Protein 4X9C (pdb70)

B-factor: mean 19.55, std 11.22, range [6.59, 69.31]

InterPro domains:
  IPR005001 RNA-binding protein Hfq [PF17209] (22-69)
  IPR010920 LSM domain superfamily [SSF50182] (18-70)
  IPR047575 Sm domain [PS52002] (15-71)

Organism: Methanocaldococcus jannaschii (strain ATCC 43067 / DSM 2661 / JAL-1 / JCM 10045 / NBRC 100440) (NCBI:txid243232)

Structure (mmCIF, N/CA/C/O backbone):
data_4X9C
#
_entry.id   4X9C
#
_cell.length_a   57.667
_cell.length_b   66.857
_cell.length_c   109.212
_cell.angle_alpha   90.00
_cell.angle_beta   90.00
_cell.angle_gamma   90.00
#
_symmetry.space_group_name_H-M   'P 21 21 21'
#
loop_
_entity.id
_entity.type
_entity.pdbx_description
1 polymer 'Uncharacterized protein MJ1435'
2 non-polymer DI(HYDROXYETHYL)ETHER
3 non-polymer 'TRIETHYLENE GLYCOL'
4 non-polymer 1,2-ETHANEDIOL
5 non-polymer 'SODIUM ION'
6 non-polymer 'CHLORIDE ION'
7 non-polymer 'TETRAETHYLENE GLYCOL'
8 non-polymer 'SULFATE ION'
9 water water
#
loop_
_atom_site.group_PDB
_atom_site.id
_atom_site.type_symbol
_atom_site.label_atom_id
_atom_site.label_alt_id
_atom_site.label_comp_id
_atom_site.label_asym_id
_atom_site.label_entity_id
_atom_site.label_seq_id
_atom_site.pdbx_PDB_ins_code
_atom_site.Cartn_x
_atom_site.Cartn_y
_atom_site.Cartn_z
_atom_site.occupancy
_atom_site.B_iso_or_equiv
_atom_site.auth_seq_id
_atom_site.auth_comp_id
_atom_site.auth_asym_id
_atom_site.auth_atom_id
_atom_site.pdbx_PDB_model_num
ATOM 1 N N . PRO A 1 15 ? -10.973 -7.446 -10.286 1.00 69.31 15 PRO A N 1
ATOM 2 C CA . PRO A 1 15 ? -9.914 -6.942 -11.166 1.00 56.34 15 PRO A CA 1
ATOM 3 C C . PRO A 1 15 ? -10.269 -7.064 -12.646 1.00 57.69 15 PRO A C 1
ATOM 4 O O . PRO A 1 15 ? -9.371 -7.163 -13.484 1.00 62.00 15 PRO A O 1
ATOM 8 N N . ASN A 1 16 ? -11.560 -7.053 -12.964 1.00 55.04 16 ASN A N 1
ATOM 9 C CA . ASN A 1 16 ? -11.993 -7.249 -14.342 1.00 52.30 16 ASN A CA 1
ATOM 10 C C . ASN A 1 16 ? -13.249 -6.466 -14.729 1.00 42.75 16 ASN A C 1
ATOM 11 O O . ASN A 1 16 ? -13.476 -6.198 -15.910 1.00 44.76 16 ASN A O 1
ATOM 16 N N . PHE A 1 17 ? -14.058 -6.102 -13.738 1.00 39.27 17 PHE A N 1
ATOM 17 C CA . PHE A 1 17 ? -15.337 -5.448 -14.000 1.00 30.06 17 PHE A CA 1
ATOM 18 C C . PHE A 1 17 ? -15.160 -4.114 -14.713 1.00 21.11 17 PHE A C 1
ATOM 19 O O . PHE A 1 17 ? -14.241 -3.346 -14.414 1.00 22.29 17 PHE A O 1
ATOM 27 N N . GLU A 1 18 ? -16.047 -3.843 -15.660 1.00 19.88 18 GLU A N 1
ATOM 28 C CA . GLU A 1 18 ? -16.071 -2.532 -16.284 1.00 19.36 18 GLU A CA 1
ATOM 29 C C . GLU A 1 18 ? -17.492 -2.059 -16.540 1.00 18.40 18 GLU A C 1
ATOM 30 O O . GLU A 1 18 ? -18.375 -2.823 -16.947 1.00 20.74 18 GLU A O 1
ATOM 36 N N . TYR A 1 19 ? -17.698 -0.774 -16.288 1.00 13.51 19 TYR A N 1
ATOM 37 C CA . TYR A 1 19 ? -18.977 -0.132 -16.508 1.00 12.83 19 TYR A CA 1
ATOM 38 C C . TYR A 1 19 ? -19.285 0.073 -17.982 1.00 14.42 19 TYR A C 1
ATOM 39 O O . TYR A 1 19 ? -20.451 0.124 -18.365 1.00 15.43 19 TYR A O 1
ATOM 48 N N . ALA A 1 20 ? -18.253 0.209 -18.814 1.00 13.13 20 ALA A N 1
ATOM 49 C CA . ALA A 1 20 ? -18.486 0.557 -20.214 1.00 12.14 20 ALA A CA 1
ATOM 50 C C . ALA A 1 20 ? -19.299 -0.513 -20.950 1.00 12.12 20 ALA A C 1
ATOM 51 O O . ALA A 1 20 ? -20.029 -0.194 -21.878 1.00 14.08 20 ALA A O 1
ATOM 53 N N . ARG A 1 21 ? -19.171 -1.770 -20.533 1.00 14.76 21 ARG A N 1
ATOM 54 C CA . ARG A 1 21 ? -19.935 -2.854 -21.167 1.00 16.06 21 ARG A CA 1
ATOM 55 C C . ARG A 1 21 ? -21.439 -2.593 -21.133 1.00 17.13 21 ARG A C 1
ATOM 56 O O . ARG A 1 21 ? -22.168 -2.958 -22.064 1.00 19.32 21 ARG A O 1
ATOM 64 N N . ARG A 1 22 ? -21.895 -1.951 -20.064 1.00 17.10 22 ARG A N 1
ATOM 65 C CA . ARG A 1 22 ? -23.310 -1.644 -19.886 1.00 17.53 22 ARG A CA 1
ATOM 66 C C . ARG A 1 22 ? -23.813 -0.555 -20.826 1.00 17.74 22 ARG A C 1
ATOM 67 O O . ARG A 1 22 ? -25.019 -0.309 -20.902 1.00 20.64 22 ARG A O 1
ATOM 75 N N . LEU A 1 23 ? -22.905 0.093 -21.551 1.00 14.78 23 LEU A N 1
ATOM 76 C CA . LEU A 1 23 ? -23.307 1.098 -22.526 1.00 15.99 23 LEU A CA 1
ATOM 77 C C . LEU A 1 23 ? -23.767 0.493 -23.854 1.00 13.89 23 LEU A C 1
ATOM 78 O O . LEU A 1 23 ? -24.252 1.201 -24.724 1.00 15.21 23 LEU A O 1
ATOM 83 N N . ASN A 1 24 ? -23.588 -0.809 -24.026 1.00 13.74 24 ASN A N 1
ATOM 84 C CA . ASN A 1 24 ? -23.949 -1.422 -25.297 1.00 15.38 24 ASN A CA 1
ATOM 85 C C . ASN A 1 24 ? -25.426 -1.199 -25.608 1.00 14.91 24 ASN A C 1
ATOM 86 O O . ASN A 1 24 ? -26.282 -1.402 -24.744 1.00 18.30 24 ASN A O 1
ATOM 91 N N . GLY A 1 25 ? -25.703 -0.739 -26.824 1.00 13.97 25 GLY A N 1
ATOM 92 C CA . GLY A 1 25 ? -27.070 -0.497 -27.265 1.00 16.57 25 GLY A CA 1
ATOM 93 C C . GLY A 1 25 ? -27.608 0.884 -26.938 1.00 18.35 25 GLY A C 1
ATOM 94 O O . GLY A 1 25 ? -28.725 1.222 -27.326 1.00 22.62 25 GLY A O 1
ATOM 95 N N . LYS A 1 26 ? -26.825 1.688 -26.230 1.00 16.32 26 LYS A N 1
ATOM 96 C CA . LYS A 1 26 ? -27.294 2.987 -25.760 1.00 14.57 26 LYS A CA 1
ATOM 97 C C . LYS A 1 26 ? -26.844 4.177 -26.600 1.00 14.11 26 LYS A C 1
ATOM 98 O O . LYS A 1 26 ? -25.787 4.162 -27.246 1.00 14.45 26 LYS A O 1
ATOM 104 N N . LYS A 1 27 ? -27.657 5.224 -26.557 1.00 12.92 27 LYS A N 1
ATOM 105 C CA A LYS A 1 27 ? -27.313 6.521 -27.105 0.53 12.55 27 LYS A CA 1
ATOM 106 C CA B LYS A 1 27 ? -27.298 6.524 -27.103 0.47 12.57 27 LYS A CA 1
ATOM 107 C C . LYS A 1 27 ? -26.386 7.232 -26.124 1.00 15.39 27 LYS A C 1
ATOM 108 O O . LYS A 1 27 ? -26.696 7.325 -24.935 1.00 16.49 27 LYS A O 1
ATOM 119 N N . VAL A 1 28 ? -25.259 7.718 -26.622 1.00 11.92 28 VAL A N 1
ATOM 120 C CA . VAL A 1 28 ? -24.270 8.372 -25.772 1.00 12.45 28 VAL A CA 1
ATOM 121 C C . VAL A 1 28 ? -23.641 9.551 -26.467 1.00 12.32 28 VAL A C 1
ATOM 122 O O . VAL A 1 28 ? -23.747 9.725 -27.682 1.00 14.31 28 VAL A O 1
ATOM 126 N N . LYS A 1 29 ? -22.959 10.368 -25.674 1.00 11.75 29 LYS A N 1
ATOM 127 C CA A LYS A 1 29 ? -22.102 11.402 -26.227 0.48 11.60 29 LYS A CA 1
ATOM 128 C CA B LYS A 1 29 ? -22.126 11.438 -26.177 0.52 11.58 29 LYS A CA 1
ATOM 129 C C . LYS A 1 29 ? -20.686 11.126 -25.776 1.00 11.61 29 LYS A C 1
ATOM 130 O O . LYS A 1 29 ? -20.393 11.084 -24.588 1.00 12.34 29 LYS A O 1
ATOM 141 N N . ILE A 1 30 ? -19.808 10.916 -26.754 1.00 11.54 30 ILE A N 1
ATOM 142 C CA . ILE A 1 30 ? -18.423 10.547 -26.494 1.00 10.76 30 ILE A CA 1
ATOM 143 C C . ILE A 1 30 ? -17.520 11.754 -26.676 1.00 12.87 30 ILE A C 1
ATOM 144 O O . ILE A 1 30 ? -17.471 12.346 -27.750 1.00 13.11 30 ILE A O 1
ATOM 149 N N . PHE A 1 31 ? -16.814 12.125 -25.612 1.00 9.71 31 PHE A N 1
ATOM 150 C CA . PHE A 1 31 ? -15.909 13.264 -25.641 1.00 9.85 31 PHE A CA 1
ATOM 151 C C . PHE A 1 31 ? -14.487 12.750 -25.830 1.00 8.47 31 PHE A C 1
ATOM 152 O O . PHE A 1 31 ? -13.922 12.131 -24.923 1.00 10.14 31 PHE A O 1
ATOM 160 N N . LEU A 1 32 ? -13.947 12.982 -27.020 1.00 11.19 32 LEU A N 1
ATOM 161 C CA . LEU A 1 32 ? -12.629 12.473 -27.404 1.00 10.50 32 LEU A CA 1
ATOM 162 C C . LEU A 1 32 ? -11.501 13.390 -26.992 1.00 12.44 32 LEU A C 1
ATOM 163 O O . LEU A 1 32 ? -11.696 14.605 -26.817 1.00 12.89 32 LEU A O 1
ATOM 168 N N . ARG A 1 33 ? -10.311 12.811 -26.876 1.00 11.97 33 ARG A N 1
ATOM 169 C CA . ARG A 1 33 ? -9.139 13.543 -26.404 1.00 12.36 33 ARG A CA 1
ATOM 170 C C . ARG A 1 33 ? -8.767 14.702 -27.329 1.00 16.83 33 ARG A C 1
ATOM 171 O O . ARG A 1 33 ? -8.175 15.683 -26.870 1.00 20.84 33 ARG A O 1
ATOM 179 N N . ASN A 1 34 ? -9.135 14.611 -28.608 1.00 14.14 34 ASN A N 1
ATOM 180 C CA . ASN A 1 34 ? -8.860 15.683 -29.568 1.00 19.87 34 ASN A CA 1
ATOM 181 C C . ASN A 1 34 ? -9.889 16.818 -29.566 1.00 21.23 34 ASN A C 1
ATOM 182 O O . ASN A 1 34 ? -9.792 17.752 -30.364 1.00 25.95 34 ASN A O 1
ATOM 187 N N . GLY A 1 35 ? -10.878 16.742 -28.683 1.00 17.94 35 GLY A N 1
ATOM 188 C CA . GLY A 1 35 ? -11.888 17.788 -28.591 1.00 20.25 35 GLY A CA 1
ATOM 189 C C . GLY A 1 35 ? -13.137 17.530 -29.417 1.00 18.41 35 GLY A C 1
ATOM 190 O O . GLY A 1 35 ? -14.127 18.270 -29.325 1.00 19.40 35 GLY A O 1
ATOM 191 N N . GLU A 1 36 ? -13.104 16.482 -30.234 1.00 14.94 36 GLU A N 1
ATOM 192 C CA . GLU A 1 36 ? -14.289 16.058 -30.962 1.00 15.48 36 GLU A CA 1
ATOM 193 C C . GLU A 1 36 ? -15.332 15.481 -30.022 1.00 15.03 36 GLU A C 1
ATOM 194 O O . GLU A 1 36 ? -14.997 14.852 -29.013 1.00 15.01 36 GLU A O 1
ATOM 200 N N . VAL A 1 37 ? -16.601 15.667 -30.358 1.00 14.70 37 VAL A N 1
ATOM 201 C CA . VAL A 1 37 ? -17.679 15.031 -29.625 1.00 14.87 37 VAL A CA 1
ATOM 202 C C . VAL A 1 37 ? -18.490 14.186 -30.607 1.00 15.91 37 VAL A C 1
ATOM 203 O O . VAL A 1 37 ? -18.919 14.683 -31.657 1.00 21.53 37 VAL A O 1
ATOM 207 N N . LEU A 1 38 ? -18.661 12.907 -30.286 1.00 13.52 38 LEU A N 1
ATOM 208 C CA . LEU A 1 38 ? -19.455 11.990 -31.109 1.00 15.04 38 LEU A CA 1
ATOM 209 C C . LEU A 1 38 ? -20.841 11.778 -30.523 1.00 15.87 38 LEU A C 1
ATOM 210 O O . LEU A 1 38 ? -20.978 11.305 -29.396 1.00 15.86 38 LEU A O 1
ATOM 215 N N . ASP A 1 39 ? -21.869 12.138 -31.288 1.00 15.91 39 ASP A N 1
ATOM 216 C CA A ASP A 1 39 ? -23.234 11.783 -30.928 0.51 18.24 39 ASP A CA 1
ATOM 217 C CA B ASP A 1 39 ? -23.241 11.799 -30.949 0.49 18.26 39 ASP A CA 1
ATOM 218 C C . ASP A 1 39 ? -23.505 10.401 -31.498 1.00 17.19 39 ASP A C 1
ATOM 219 O O . ASP A 1 39 ? -23.732 10.237 -32.697 1.00 19.56 39 ASP A O 1
ATOM 228 N N . ALA A 1 40 ? -23.460 9.408 -30.625 1.00 12.81 40 ALA A N 1
ATOM 229 C CA . ALA A 1 40 ? -23.346 8.019 -31.056 1.00 14.37 40 ALA A CA 1
ATOM 230 C C . ALA A 1 40 ? -24.366 7.066 -30.475 1.00 15.03 40 ALA A C 1
ATOM 231 O O . ALA A 1 40 ? -24.974 7.323 -29.437 1.00 17.18 40 ALA A O 1
ATOM 233 N N . GLU A 1 41 ? -24.545 5.943 -31.166 1.00 14.06 41 GLU A N 1
ATOM 234 C CA . GLU A 1 41 ? -25.190 4.788 -30.584 1.00 14.06 41 GLU A CA 1
ATOM 235 C C . GLU A 1 41 ? -24.164 3.662 -30.461 1.00 12.94 41 GLU A C 1
ATOM 236 O O . GLU A 1 41 ? -23.506 3.306 -31.441 1.00 15.05 41 GLU A O 1
ATOM 242 N N . VAL A 1 42 ? -24.038 3.100 -29.269 1.00 12.33 42 VAL A N 1
ATOM 243 C CA . VAL A 1 42 ? -23.047 2.049 -29.046 1.00 11.90 42 VAL A CA 1
ATOM 244 C C . VAL A 1 42 ? -23.540 0.714 -29.614 1.00 13.90 42 VAL A C 1
ATOM 245 O O . VAL A 1 42 ? -24.651 0.256 -29.295 1.00 15.52 42 VAL A O 1
ATOM 249 N N . THR A 1 43 ? -22.708 0.084 -30.442 1.00 13.29 43 THR A N 1
ATOM 250 C CA . THR A 1 43 ? -23.077 -1.181 -31.073 1.00 13.89 43 THR A CA 1
ATOM 251 C C . THR A 1 43 ? -22.250 -2.361 -30.564 1.00 15.35 43 THR A C 1
ATOM 252 O O . THR A 1 43 ? -22.560 -3.510 -30.861 1.00 17.14 43 THR A O 1
ATOM 256 N N . GLY A 1 44 ? -21.194 -2.089 -29.805 1.00 13.68 44 GLY A N 1
ATOM 257 C CA . GLY A 1 44 ? -20.437 -3.155 -29.170 1.00 13.34 44 GLY A CA 1
ATOM 258 C C . GLY A 1 44 ? -19.357 -2.577 -28.276 1.00 10.93 44 GLY A C 1
ATOM 259 O O . GLY A 1 44 ? -18.942 -1.434 -28.462 1.00 12.62 44 GLY A O 1
ATOM 260 N N . VAL A 1 45 ? -18.929 -3.357 -27.291 1.00 12.27 45 VAL A N 1
ATOM 261 C CA . VAL A 1 45 ? -17.888 -2.942 -26.359 1.00 13.89 45 VAL A CA 1
ATOM 262 C C . VAL A 1 45 ? -16.949 -4.112 -26.098 1.00 12.85 45 VAL A C 1
ATOM 263 O O . VAL A 1 45 ? -17.394 -5.220 -25.780 1.00 15.29 45 VAL A O 1
ATOM 267 N N . SER A 1 46 ? -15.653 -3.867 -26.229 1.00 11.06 46 SER A N 1
ATOM 268 C CA . SER A 1 46 ? -14.637 -4.847 -25.868 1.00 10.38 46 SER A CA 1
ATOM 269 C C . SER A 1 46 ? -13.776 -4.251 -24.759 1.00 12.52 46 SER A C 1
ATOM 270 O O . SER A 1 46 ? -14.053 -3.140 -24.305 1.00 12.98 46 SER A O 1
ATOM 273 N N . ASN A 1 47 ? -12.728 -4.955 -24.338 1.00 11.67 47 ASN A N 1
ATOM 274 C CA . ASN A 1 47 ? -11.882 -4.437 -23.271 1.00 12.97 47 ASN A CA 1
ATOM 275 C C . ASN A 1 47 ? -11.293 -3.087 -23.638 1.00 13.33 47 ASN A C 1
ATOM 276 O O . ASN A 1 47 ? -11.219 -2.199 -22.794 1.00 13.38 47 ASN A O 1
ATOM 281 N N . TYR A 1 48 ? -10.910 -2.913 -24.899 1.00 11.37 48 TYR A N 1
ATOM 282 C CA . TYR A 1 48 ? -10.190 -1.706 -25.288 1.00 10.88 48 TYR A CA 1
ATOM 283 C C . TYR A 1 48 ? -10.877 -0.819 -26.321 1.00 10.09 48 TYR A C 1
ATOM 284 O O . TYR A 1 48 ? -10.351 0.239 -26.660 1.00 10.24 48 TYR A O 1
ATOM 293 N N . GLU A 1 49 ? -12.048 -1.238 -26.811 1.00 9.66 49 GLU A N 1
ATOM 294 C CA . GLU A 1 49 ? -12.720 -0.551 -27.909 1.00 9.15 49 GLU A CA 1
ATOM 295 C C . GLU A 1 49 ? -14.199 -0.334 -27.612 1.00 9.00 49 GLU A C 1
ATOM 296 O O . GLU A 1 49 ? -14.815 -1.116 -26.888 1.00 10.27 49 GLU A O 1
ATOM 302 N N . ILE A 1 50 ? -14.757 0.716 -28.207 1.00 9.68 50 ILE A N 1
ATOM 303 C CA . ILE A 1 50 ? -16.201 0.893 -28.239 1.00 9.99 50 ILE A CA 1
ATOM 304 C C . ILE A 1 50 ? -16.594 1.083 -29.700 1.00 9.89 50 ILE A C 1
ATOM 305 O O . ILE A 1 50 ? -16.056 1.956 -30.384 1.00 11.14 50 ILE A O 1
ATOM 310 N N . MET A 1 51 ? -17.495 0.227 -30.185 1.00 10.87 51 MET A N 1
ATOM 311 C CA . MET A 1 51 ? -18.020 0.331 -31.547 1.00 11.06 51 MET A CA 1
ATOM 312 C C . MET A 1 51 ? -19.249 1.215 -31.533 1.00 10.79 51 MET A C 1
ATOM 313 O O . MET A 1 51 ? -20.105 1.048 -30.659 1.00 12.70 51 MET A O 1
ATOM 318 N N . VAL A 1 52 ? -19.327 2.149 -32.474 1.00 10.57 52 VAL A N 1
ATOM 319 C CA . VAL A 1 52 ? -20.480 3.045 -32.526 1.00 10.58 52 VAL A CA 1
ATOM 320 C C . VAL A 1 52 ? -20.997 3.278 -33.938 1.00 14.07 52 VAL A C 1
ATOM 321 O O . VAL A 1 52 ? -20.297 3.096 -34.934 1.00 13.81 52 VAL A O 1
ATOM 325 N N . LYS A 1 53 ? -22.253 3.702 -33.997 1.00 13.90 53 LYS A N 1
ATOM 326 C CA . LYS A 1 53 ? -22.833 4.293 -35.187 1.00 16.38 53 LYS A CA 1
ATOM 327 C C . LYS A 1 53 ? -22.967 5.790 -34.932 1.00 15.51 53 LYS A C 1
ATOM 328 O O . LYS A 1 53 ? -23.482 6.197 -33.884 1.00 16.63 53 LYS A O 1
ATOM 334 N N . VAL A 1 54 ? -22.477 6.600 -35.859 1.00 16.74 54 VAL A N 1
ATOM 335 C CA . VAL A 1 54 ? -22.646 8.046 -35.780 1.00 19.52 54 VAL A CA 1
ATOM 336 C C . VAL A 1 54 ? -23.298 8.466 -37.084 1.00 20.76 54 VAL A C 1
ATOM 337 O O . VAL A 1 54 ? -22.637 8.543 -38.121 1.00 21.61 54 VAL A O 1
ATOM 341 N N . GLY A 1 55 ? -24.604 8.702 -37.038 1.00 27.03 55 GLY A N 1
ATOM 342 C CA . GLY A 1 55 ? -25.355 8.913 -38.259 1.00 26.72 55 GLY A CA 1
ATOM 343 C C . GLY A 1 55 ? -25.238 7.680 -39.134 1.00 24.38 55 GLY A C 1
ATOM 344 O O . GLY A 1 55 ? -25.587 6.578 -38.716 1.00 28.03 55 GLY A O 1
ATOM 345 N N . ASP A 1 56 ? -24.717 7.867 -40.342 1.00 29.97 56 ASP A N 1
ATOM 346 C CA . ASP A 1 56 ? -24.570 6.771 -41.296 1.00 27.49 56 ASP A CA 1
ATOM 347 C C . ASP A 1 56 ? -23.208 6.087 -41.205 1.00 27.90 56 ASP A C 1
ATOM 348 O O . ASP A 1 56 ? -22.955 5.096 -41.898 1.00 29.02 56 ASP A O 1
ATOM 353 N N . ARG A 1 57 ? -22.338 6.618 -40.351 1.00 21.81 57 ARG A N 1
ATOM 354 C CA . ARG A 1 57 ? -20.957 6.145 -40.248 1.00 18.83 57 ARG A CA 1
ATOM 355 C C . ARG A 1 57 ? -20.785 5.079 -39.177 1.00 17.19 57 ARG A C 1
ATOM 356 O O . ARG A 1 57 ? -21.388 5.151 -38.109 1.00 18.96 57 ARG A O 1
ATOM 364 N N . ASN A 1 58 ? -19.949 4.089 -39.468 1.00 15.94 58 ASN A N 1
ATOM 365 C CA . ASN A 1 58 ? -19.590 3.099 -38.464 1.00 13.64 58 ASN A CA 1
ATOM 366 C C . ASN A 1 58 ? -18.150 3.318 -38.035 1.00 15.40 58 ASN A C 1
ATOM 367 O O . ASN A 1 58 ? -17.252 3.414 -38.879 1.00 14.70 58 ASN A O 1
ATOM 372 N N . LEU A 1 59 ? -17.951 3.434 -36.722 1.00 12.14 59 LEU A N 1
ATOM 373 C CA . LEU A 1 59 ? -16.627 3.716 -36.163 1.00 13.19 59 LEU A CA 1
ATOM 374 C C . LEU A 1 59 ? -16.210 2.700 -35.113 1.00 10.55 59 LEU A C 1
ATOM 375 O O . LEU A 1 59 ? -17.022 2.242 -34.323 1.00 12.6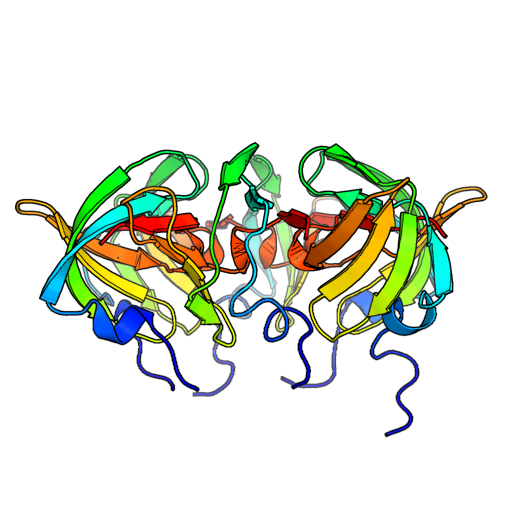0 59 LEU A O 1
ATOM 380 N N . LEU A 1 60 ? -14.923 2.365 -35.124 1.00 10.01 60 LEU A N 1
ATOM 381 C CA . LEU A 1 60 ? -14.289 1.702 -33.999 1.00 9.33 60 LEU A CA 1
ATOM 382 C C . LEU A 1 60 ? -13.549 2.787 -33.234 1.00 9.33 60 LEU A C 1
ATOM 383 O O . LEU A 1 60 ? -12.653 3.413 -33.786 1.00 10.49 60 LEU A O 1
ATOM 388 N N . VAL A 1 61 ? -13.939 3.009 -31.982 1.00 9.99 61 VAL A N 1
ATOM 389 C CA . VAL A 1 61 ? -13.303 4.023 -31.146 1.00 9.82 61 VAL A CA 1
ATOM 390 C C . VAL A 1 61 ? -12.448 3.348 -30.084 1.00 9.07 61 VAL A C 1
ATOM 391 O O . VAL A 1 61 ? -12.917 2.484 -29.346 1.00 10.29 61 VAL A O 1
ATOM 395 N N . PHE A 1 62 ? -11.169 3.717 -30.015 1.00 9.24 62 PHE A N 1
ATOM 396 C CA . PHE A 1 62 ? -10.329 3.182 -28.949 1.00 9.04 62 PHE A CA 1
ATOM 397 C C . PHE A 1 62 ? -10.624 3.897 -27.636 1.00 7.82 62 PHE A C 1
ATOM 398 O O . PHE A 1 62 ? -10.684 5.130 -27.593 1.00 9.53 62 PHE A O 1
ATOM 406 N N . LYS A 1 63 ? -10.808 3.122 -26.576 1.00 8.35 63 LYS A N 1
ATOM 407 C CA . LYS A 1 63 ? -11.076 3.722 -25.266 1.00 8.39 63 LYS A CA 1
ATOM 408 C C . LYS A 1 63 ? -9.970 4.693 -24.848 1.00 7.92 63 LYS A C 1
ATOM 409 O O . LYS A 1 63 ? -10.271 5.712 -24.239 1.00 8.99 63 LYS A O 1
ATOM 415 N N . HIS A 1 64 ? -8.713 4.415 -25.202 1.00 8.42 64 HIS A N 1
ATOM 416 C CA . HIS A 1 64 ? -7.631 5.321 -24.816 1.00 8.08 64 HIS A CA 1
ATOM 417 C C . HIS A 1 64 ? -7.798 6.720 -25.407 1.00 9.77 64 HIS A C 1
ATOM 418 O O . HIS A 1 64 ? -7.220 7.669 -24.892 1.00 10.26 64 HIS A O 1
ATOM 425 N N . ALA A 1 65 ? -8.609 6.853 -26.459 1.00 8.39 65 ALA A N 1
ATOM 426 C CA . ALA A 1 65 ? -8.839 8.141 -27.108 1.00 8.22 65 ALA A CA 1
ATOM 427 C C . ALA A 1 65 ? -10.046 8.884 -26.538 1.00 9.06 65 ALA A C 1
ATOM 428 O O . ALA A 1 65 ? -10.331 10.004 -26.962 1.00 11.54 65 ALA A O 1
ATOM 430 N N . ILE A 1 66 ? -10.734 8.267 -25.593 1.00 7.99 66 ILE A N 1
ATOM 431 C CA . ILE A 1 66 ? -11.925 8.856 -24.986 1.00 9.09 66 ILE A CA 1
ATOM 432 C C . ILE A 1 66 ? -11.565 9.483 -23.655 1.00 9.59 66 ILE A C 1
ATOM 433 O O . ILE A 1 66 ? -10.819 8.891 -22.858 1.00 10.13 66 ILE A O 1
ATOM 438 N N . ASP A 1 67 ? -12.080 10.687 -23.404 1.00 8.95 67 ASP A N 1
ATOM 439 C CA . ASP A 1 67 ? -11.929 11.297 -22.088 1.00 8.03 67 ASP A CA 1
ATOM 440 C C . ASP A 1 67 ? -13.101 10.899 -21.191 1.00 7.51 67 ASP A C 1
ATOM 441 O O . ASP A 1 67 ? -12.909 10.369 -20.101 1.00 8.96 67 ASP A O 1
ATOM 446 N N . TYR A 1 68 ? -14.328 11.150 -21.645 1.00 8.37 68 TYR A N 1
ATOM 447 C CA . TYR A 1 68 ? -15.489 10.705 -20.896 1.00 8.47 68 TYR A CA 1
ATOM 448 C C . TYR A 1 68 ? -16.682 10.525 -21.813 1.00 7.87 68 TYR A C 1
ATOM 449 O O . TYR A 1 68 ? -16.668 10.957 -22.968 1.00 8.63 68 TYR A O 1
ATOM 458 N N . ILE A 1 69 ? -17.695 9.863 -21.269 1.00 8.85 69 ILE A N 1
ATOM 459 C CA . ILE A 1 69 ? -18.905 9.526 -22.015 1.00 9.09 69 ILE A CA 1
ATOM 460 C C . ILE A 1 69 ? -20.121 9.947 -21.201 1.00 9.19 69 ILE A C 1
ATOM 461 O O . ILE A 1 69 ? -20.262 9.567 -20.035 1.00 10.07 69 ILE A O 1
ATOM 466 N N . GLU A 1 70 ? -20.986 10.741 -21.825 1.00 10.00 70 GLU A N 1
ATOM 467 C CA . GLU A 1 70 ? -22.263 11.117 -21.216 1.00 10.19 70 GLU A CA 1
ATOM 468 C C . GLU A 1 70 ? -23.322 10.123 -21.684 1.00 11.20 70 GLU A C 1
ATOM 469 O O . GLU A 1 70 ? -23.432 9.855 -22.878 1.00 12.30 70 GLU A O 1
ATOM 475 N N . TYR A 1 71 ? -24.098 9.580 -20.757 1.00 12.24 71 TYR A N 1
ATOM 476 C CA . TYR A 1 71 ? -25.059 8.548 -21.125 1.00 13.24 71 TYR A CA 1
ATOM 477 C C . TYR A 1 71 ? -26.353 8.727 -20.340 1.00 16.42 71 TYR A C 1
ATOM 478 O O . TYR A 1 71 ? -26.405 9.523 -19.392 1.00 15.89 71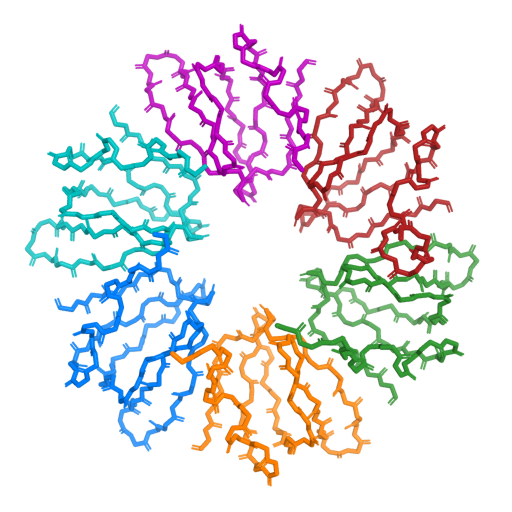 TYR A O 1
ATOM 488 N N . ILE B 1 14 ? -14.088 -13.312 -22.344 1.00 55.57 14 ILE B N 1
ATOM 489 C CA . ILE B 1 14 ? -13.394 -13.881 -23.493 1.00 44.68 14 ILE B CA 1
ATOM 490 C C . ILE B 1 14 ? -12.065 -13.146 -23.709 1.00 46.38 14 ILE B C 1
ATOM 491 O O . ILE B 1 14 ? -12.032 -12.040 -24.252 1.00 40.90 14 ILE B O 1
ATOM 496 N N . PRO B 1 15 ? -10.958 -13.758 -23.252 1.00 39.95 15 PRO B N 1
ATOM 497 C CA . PRO B 1 15 ? -9.615 -13.178 -23.364 1.00 37.64 15 PRO B CA 1
ATOM 498 C C . PRO B 1 15 ? -9.233 -12.799 -24.785 1.00 38.97 15 PRO B C 1
ATOM 499 O O . PRO B 1 15 ? -9.381 -13.590 -25.719 1.00 36.45 15 PRO B O 1
ATOM 503 N N . ASN B 1 16 ? -8.754 -11.570 -24.921 1.00 28.49 16 ASN B N 1
ATOM 504 C CA . ASN B 1 16 ? -8.221 -11.056 -26.168 1.00 27.54 16 ASN B CA 1
ATOM 505 C C . ASN B 1 16 ? -9.238 -10.951 -27.301 1.00 17.24 16 ASN B C 1
ATOM 506 O O . ASN B 1 16 ? -8.837 -10.866 -28.458 1.00 20.30 16 ASN B O 1
ATOM 511 N N . PHE B 1 17 ? -10.536 -10.900 -26.995 1.00 17.76 17 PHE B N 1
ATOM 512 C CA . PHE B 1 17 ? -11.458 -10.524 -28.061 1.00 13.44 17 PHE B CA 1
ATOM 513 C C . PHE B 1 17 ? -11.225 -9.069 -28.435 1.00 14.68 17 PHE B C 1
ATOM 514 O O . PHE B 1 17 ? -11.113 -8.196 -27.571 1.00 16.56 17 PHE B O 1
ATOM 522 N N . GLU B 1 18 ? -11.157 -8.806 -29.729 1.00 12.21 18 GLU B N 1
ATOM 523 C CA A GLU B 1 18 ? -11.109 -7.423 -30.185 0.67 13.06 18 GLU B CA 1
ATOM 524 C CA B GLU B 1 18 ? -10.993 -7.446 -30.243 0.33 13.30 18 GLU B CA 1
ATOM 525 C C . GLU B 1 18 ? -11.804 -7.269 -31.520 1.00 12.96 18 GLU B C 1
ATOM 526 O O . GLU B 1 18 ? -11.818 -8.169 -32.367 1.00 15.01 18 GLU B O 1
ATOM 537 N N . TYR B 1 19 ? -12.425 -6.110 -31.689 1.00 12.05 19 TYR B N 1
ATOM 538 C CA . TYR B 1 19 ? -13.105 -5.801 -32.924 1.00 11.93 19 TYR B CA 1
ATOM 539 C C . TYR B 1 19 ? -12.135 -5.408 -34.036 1.00 12.00 19 TYR B C 1
ATOM 540 O O . TYR B 1 19 ? -12.432 -5.584 -35.217 1.00 13.43 19 TYR B O 1
ATOM 549 N N . ALA B 1 20 ? -10.967 -4.873 -33.675 1.00 12.22 20 ALA B N 1
ATOM 550 C CA . ALA B 1 20 ? -10.060 -4.345 -34.691 1.00 13.08 20 ALA B CA 1
ATOM 551 C C . ALA B 1 20 ? -9.622 -5.396 -35.702 1.00 13.25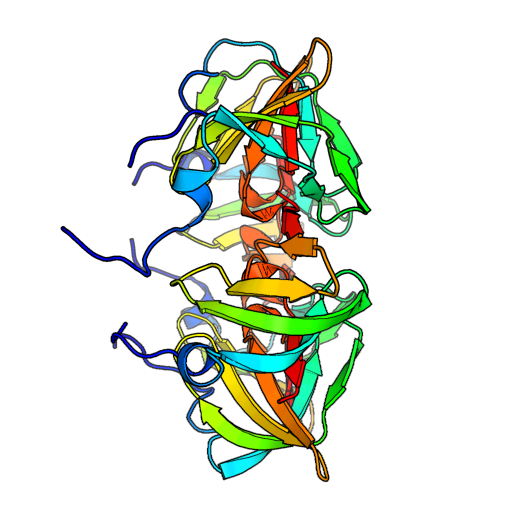 20 ALA B C 1
ATOM 552 O O . ALA B 1 20 ? -9.474 -5.097 -36.883 1.00 14.58 20 ALA B O 1
ATOM 554 N N . ARG B 1 21 ? -9.411 -6.623 -35.266 1.00 16.32 21 ARG B N 1
ATOM 555 C CA A ARG B 1 21 ? -8.920 -7.629 -36.205 0.84 16.38 21 ARG B CA 1
ATOM 556 C CA B ARG B 1 21 ? -8.918 -7.623 -36.205 0.16 16.43 21 ARG B CA 1
ATOM 557 C C . ARG B 1 21 ? -10.007 -7.996 -37.216 1.00 17.30 21 ARG B C 1
ATOM 558 O O . ARG B 1 21 ? -9.711 -8.540 -38.279 1.00 19.36 21 ARG B O 1
ATOM 573 N N . ARG B 1 22 ? -11.263 -7.675 -36.903 1.00 17.52 22 ARG B N 1
ATOM 574 C CA . ARG B 1 22 ? -12.355 -7.900 -37.851 1.00 15.74 22 ARG B CA 1
ATOM 575 C C . ARG B 1 22 ? -12.290 -6.923 -39.028 1.00 19.29 22 ARG B C 1
ATOM 576 O O . ARG B 1 22 ? -13.017 -7.082 -40.012 1.00 20.88 22 ARG B O 1
ATOM 584 N N . LEU B 1 23 ? -11.430 -5.915 -38.927 1.00 15.89 23 LEU B N 1
ATOM 585 C CA . LEU B 1 23 ? -11.174 -5.010 -40.042 1.00 17.72 23 LEU B CA 1
ATOM 586 C C . LEU B 1 23 ? -10.077 -5.517 -40.985 1.00 12.55 23 LEU B C 1
ATOM 587 O O . LEU B 1 23 ? -9.780 -4.892 -41.997 1.00 14.44 23 LEU B O 1
ATOM 592 N N . ASN B 1 24 ? -9.479 -6.662 -40.644 1.00 15.13 24 ASN B N 1
ATOM 593 C CA . ASN B 1 24 ? -8.466 -7.282 -41.493 1.00 19.36 24 ASN B CA 1
ATOM 594 C C . ASN B 1 24 ? -8.940 -7.443 -42.930 1.00 17.13 24 ASN B C 1
ATOM 595 O O . ASN B 1 24 ? -10.036 -7.958 -43.162 1.00 18.99 24 ASN B O 1
ATOM 600 N N . GLY B 1 25 ? -8.139 -7.003 -43.891 1.00 17.02 25 GLY B N 1
ATOM 601 C CA . GLY B 1 25 ? -8.494 -7.131 -45.290 1.00 21.50 25 GLY B CA 1
ATOM 602 C C . GLY B 1 25 ? -9.484 -6.101 -45.792 1.00 22.23 25 GLY B C 1
ATOM 603 O O . GLY B 1 25 ? -9.884 -6.141 -46.954 1.00 26.74 25 GLY B O 1
ATOM 604 N N . LYS B 1 26 ? -9.887 -5.171 -44.927 1.00 16.34 26 LYS B N 1
ATOM 605 C CA . LYS B 1 26 ? -10.836 -4.141 -45.338 1.00 16.60 26 LYS B CA 1
ATOM 606 C C . LYS B 1 26 ? -10.177 -2.792 -45.627 1.00 16.03 26 LYS B C 1
ATOM 607 O O . LYS B 1 26 ? -9.080 -2.494 -45.133 1.00 16.21 26 LYS B O 1
ATOM 613 N N . LYS B 1 27 ? -10.855 -1.985 -46.440 1.00 17.21 27 LYS B N 1
ATOM 614 C CA . LYS B 1 27 ? -10.526 -0.590 -46.652 1.00 15.56 27 LYS B CA 1
ATOM 615 C C . LYS B 1 27 ? -11.122 0.244 -45.524 1.00 16.80 27 LYS B C 1
ATOM 616 O O . LYS B 1 27 ? -12.320 0.134 -45.230 1.00 19.77 27 LYS B O 1
ATOM 622 N N . VAL B 1 28 ? -10.293 1.058 -44.880 1.00 13.72 28 VAL B N 1
ATOM 623 C CA . VAL B 1 28 ? -10.742 1.834 -43.730 1.00 13.87 28 VAL B CA 1
ATOM 624 C C . VAL B 1 28 ? -10.140 3.223 -43.755 1.00 13.22 28 VAL B C 1
ATOM 625 O O . VAL B 1 28 ? -9.210 3.499 -44.507 1.00 15.78 28 VAL B O 1
ATOM 629 N N . LYS B 1 29 ? -10.679 4.107 -42.919 1.00 12.93 29 LYS B N 1
ATOM 630 C CA . LYS B 1 29 ? -10.065 5.402 -42.674 1.00 14.08 29 LYS B CA 1
ATOM 631 C C . LYS B 1 29 ? -9.587 5.443 -41.232 1.00 12.82 29 LYS B C 1
ATOM 632 O O . LYS B 1 29 ? -10.395 5.320 -40.310 1.00 14.08 29 LYS B O 1
ATOM 638 N N . ILE B 1 30 ? -8.285 5.612 -41.036 1.00 12.61 30 ILE B N 1
ATOM 639 C CA . ILE B 1 30 ? -7.705 5.626 -39.695 1.00 11.82 30 ILE B CA 1
ATOM 640 C C . ILE B 1 30 ? -7.430 7.056 -39.265 1.00 13.38 30 ILE B C 1
ATOM 641 O O . ILE B 1 30 ? -6.656 7.767 -39.902 1.00 15.11 30 ILE B O 1
ATOM 646 N N . PHE B 1 31 ? -8.086 7.469 -38.184 1.00 11.09 31 PHE B N 1
ATOM 647 C CA . PHE B 1 31 ? -7.945 8.818 -37.655 1.00 12.49 31 PHE B CA 1
ATOM 648 C C . PHE B 1 31 ? -6.932 8.798 -36.520 1.00 11.50 31 PHE B C 1
ATOM 649 O O . PHE B 1 31 ? -7.213 8.282 -35.440 1.00 13.00 31 PHE B O 1
ATOM 657 N N . LEU B 1 32 ? -5.747 9.334 -36.794 1.00 11.54 32 LEU B N 1
ATOM 658 C CA . LEU B 1 32 ? -4.623 9.291 -35.863 1.00 11.49 32 LEU B CA 1
ATOM 659 C C . LEU B 1 32 ? -4.661 10.425 -34.862 1.00 14.28 32 LEU B C 1
ATOM 660 O O . LEU B 1 32 ? -5.239 11.479 -35.142 1.00 15.36 32 LEU B O 1
ATOM 665 N N . ARG B 1 33 ? -4.008 10.228 -33.718 1.00 13.29 33 ARG B N 1
ATOM 666 C CA . ARG B 1 33 ? -3.978 11.246 -32.665 1.00 13.73 33 ARG B CA 1
ATOM 667 C C . ARG B 1 33 ? -3.250 12.520 -33.093 1.00 20.15 33 ARG B C 1
ATOM 668 O O . ARG B 1 33 ? -3.387 13.561 -32.442 1.00 23.72 33 ARG B O 1
ATOM 676 N N . ASN B 1 34 ? -2.485 12.451 -34.178 1.00 15.61 34 ASN B N 1
ATOM 677 C CA . ASN B 1 34 ? -1.771 13.625 -34.675 1.00 21.81 34 ASN B CA 1
ATOM 678 C C . ASN B 1 34 ? -2.584 14.432 -35.689 1.00 20.78 34 ASN B C 1
ATOM 679 O O . ASN B 1 34 ? -2.076 15.392 -36.263 1.00 25.79 34 ASN B O 1
ATOM 684 N N . GLY B 1 35 ? -3.837 14.045 -35.911 1.00 17.45 35 GLY B N 1
ATOM 685 C CA . GLY B 1 35 ? -4.698 14.754 -36.846 1.00 17.64 35 GLY B CA 1
ATOM 686 C C . GLY B 1 35 ? -4.716 14.196 -38.259 1.00 20.03 35 GLY B C 1
ATOM 687 O O . GLY B 1 35 ? -5.596 14.542 -39.051 1.00 20.91 35 GLY B O 1
ATOM 688 N N . GLU B 1 36 ? -3.753 13.339 -38.580 1.00 17.85 36 GLU B N 1
ATOM 689 C CA . GLU B 1 36 ? -3.686 12.726 -39.902 1.00 18.89 36 GLU B CA 1
ATOM 690 C C . GLU B 1 36 ? -4.769 11.674 -40.069 1.00 16.92 36 GLU B C 1
ATOM 691 O O . GLU B 1 36 ? -5.191 11.034 -39.097 1.00 17.58 36 GLU B O 1
ATOM 697 N N . VAL B 1 37 ? -5.250 11.526 -41.300 1.00 17.72 37 VAL B N 1
ATOM 698 C CA . VAL B 1 37 ? -6.203 10.487 -41.645 1.00 17.88 37 VAL B CA 1
ATOM 699 C C . VAL B 1 37 ? -5.577 9.598 -42.714 1.00 21.52 37 VAL B C 1
ATOM 700 O O . VAL B 1 37 ? -5.161 10.079 -43.768 1.00 23.36 37 VAL B O 1
ATOM 704 N N . LEU B 1 38 ? -5.472 8.307 -42.422 1.00 16.56 38 LEU B N 1
ATOM 705 C CA . LEU B 1 38 ? -4.901 7.360 -43.366 1.00 17.67 38 LEU B CA 1
ATOM 706 C C . LEU B 1 38 ? -6.009 6.653 -44.129 1.00 17.01 38 LEU B C 1
ATOM 707 O O . LEU B 1 38 ? -6.893 6.029 -43.535 1.00 17.27 38 LEU B O 1
ATOM 712 N N . ASP B 1 39 ? -5.974 6.769 -45.452 1.00 18.33 39 ASP B N 1
ATOM 713 C CA A ASP B 1 39 ? -6.840 5.977 -46.307 0.54 20.00 39 ASP B CA 1
ATOM 714 C CA B ASP B 1 39 ? -6.844 5.968 -46.302 0.46 20.00 39 ASP B CA 1
ATOM 715 C C . ASP B 1 39 ? -6.142 4.642 -46.526 1.00 16.66 39 ASP B C 1
ATOM 716 O O . ASP B 1 39 ? -5.201 4.551 -47.314 1.00 19.53 39 ASP B O 1
ATOM 725 N N . ALA B 1 40 ? -6.592 3.615 -45.810 1.00 14.83 40 ALA B N 1
ATOM 726 C CA . ALA B 1 40 ? -5.777 2.416 -45.655 1.00 14.12 40 ALA B CA 1
ATOM 727 C C . ALA B 1 40 ? -6.466 1.112 -46.011 1.00 15.10 40 ALA B C 1
ATOM 728 O O . ALA B 1 40 ? -7.682 0.994 -45.937 1.00 18.16 40 ALA B O 1
ATOM 730 N N . GLU B 1 41 ? -5.660 0.128 -46.402 1.00 13.10 41 GLU B N 1
ATOM 731 C CA . GLU B 1 41 ? -6.083 -1.261 -46.438 1.00 13.89 41 GLU B CA 1
ATOM 732 C C . GLU B 1 41 ? -5.386 -2.028 -45.314 1.00 12.32 41 GLU B C 1
ATOM 733 O O . GLU B 1 41 ? -4.159 -2.013 -45.222 1.00 12.78 41 GLU B O 1
ATOM 739 N N . VAL B 1 42 ? -6.158 -2.680 -44.454 1.00 11.71 42 VAL B N 1
ATOM 740 C CA . VAL B 1 42 ? -5.580 -3.402 -43.330 1.00 11.81 42 VAL B CA 1
ATOM 741 C C . VAL B 1 42 ? -5.056 -4.764 -43.778 1.00 12.51 42 VAL B C 1
ATOM 742 O O . VAL B 1 42 ? -5.787 -5.553 -44.392 1.00 13.30 42 VAL B O 1
ATOM 746 N N . THR B 1 43 ? -3.798 -5.045 -43.460 1.00 11.75 43 THR B N 1
ATOM 747 C CA . THR B 1 43 ? -3.165 -6.306 -43.853 1.00 10.89 43 THR B CA 1
ATOM 748 C C . THR B 1 43 ? -2.772 -7.174 -42.657 1.00 10.75 43 THR B C 1
ATOM 749 O O . THR B 1 43 ? -2.425 -8.338 -42.820 1.00 11.67 43 THR B O 1
ATOM 753 N N . GLY B 1 44 ? -2.818 -6.630 -41.449 1.00 9.13 44 GLY B N 1
ATOM 754 C CA . GLY B 1 44 ? -2.568 -7.430 -40.268 1.00 10.52 44 GLY B CA 1
ATOM 755 C C . GLY B 1 44 ? -2.950 -6.698 -39.003 1.00 7.73 44 GLY B C 1
ATOM 756 O O . GLY B 1 44 ? -2.910 -5.460 -38.950 1.00 10.32 44 GLY B O 1
ATOM 757 N N . VAL B 1 45 ? -3.341 -7.444 -37.979 1.00 10.31 45 VAL B N 1
ATOM 758 C CA . VAL B 1 45 ? -3.682 -6.838 -36.696 1.00 9.63 45 VAL B CA 1
ATOM 759 C C . VAL B 1 45 ? -3.110 -7.687 -35.580 1.00 11.04 45 VAL B C 1
ATOM 760 O O . VAL B 1 45 ? -3.433 -8.869 -35.465 1.00 13.24 45 VAL B O 1
ATOM 764 N N . SER B 1 46 ? -2.236 -7.109 -34.768 1.00 9.48 46 SER B N 1
ATOM 765 C CA . SER B 1 46 ? -1.753 -7.769 -33.561 1.00 10.49 46 SER B CA 1
ATOM 766 C C . SER B 1 46 ? -2.397 -7.133 -32.324 1.00 12.03 46 SER B C 1
ATOM 767 O O . SER B 1 46 ? -3.258 -6.259 -32.447 1.00 12.49 46 SER B O 1
ATOM 770 N N . ASN B 1 47 ? -1.954 -7.536 -31.136 1.00 13.26 47 ASN B N 1
ATOM 771 C CA . ASN B 1 47 ? -2.527 -6.961 -29.926 1.00 14.48 47 ASN B CA 1
ATOM 772 C C . ASN B 1 47 ? -2.354 -5.450 -29.896 1.00 13.07 47 ASN B C 1
ATOM 773 O O . ASN B 1 47 ? -3.264 -4.725 -29.505 1.00 14.08 47 ASN B O 1
ATOM 778 N N . TYR B 1 48 ? -1.208 -4.976 -30.370 1.00 11.11 48 TYR B N 1
ATOM 779 C CA . TYR B 1 48 ? -0.869 -3.567 -30.215 1.00 12.93 48 TYR B CA 1
ATOM 780 C C . TYR B 1 48 ? -0.617 -2.804 -31.508 1.00 10.35 48 TYR B C 1
ATOM 781 O O . TYR B 1 48 ? -0.406 -1.600 -31.471 1.00 10.37 48 TYR B O 1
ATOM 790 N N . GLU B 1 49 ? -0.651 -3.493 -32.645 1.00 9.46 49 GLU B N 1
ATOM 791 C CA . GLU B 1 49 ? -0.283 -2.896 -33.933 1.00 8.79 49 GLU B CA 1
ATOM 792 C C . GLU B 1 49 ? -1.327 -3.187 -34.992 1.00 8.61 49 GLU B C 1
ATOM 793 O O . GLU B 1 49 ? -1.995 -4.231 -34.948 1.00 10.65 49 GLU B O 1
ATOM 799 N N . ILE B 1 50 ? -1.447 -2.294 -35.958 1.00 9.17 50 ILE B N 1
ATOM 800 C CA . ILE B 1 50 ? -2.203 -2.546 -37.179 1.00 10.41 50 ILE B CA 1
ATOM 801 C C . ILE B 1 50 ? -1.309 -2.279 -38.375 1.00 11.02 50 ILE B C 1
ATOM 802 O O . ILE B 1 50 ? -0.723 -1.197 -38.495 1.00 11.68 50 ILE B O 1
ATOM 807 N N . MET B 1 51 ? -1.169 -3.283 -39.239 1.00 9.83 51 MET B N 1
ATOM 808 C CA . MET B 1 51 ? -0.390 -3.168 -40.460 1.00 10.10 51 MET B CA 1
ATOM 809 C C . MET B 1 51 ? -1.271 -2.720 -41.603 1.00 10.96 51 MET B C 1
ATOM 810 O O . MET B 1 51 ? -2.342 -3.294 -41.807 1.00 12.13 51 MET B O 1
ATOM 815 N N . VAL B 1 52 ? -0.852 -1.693 -42.336 1.00 11.01 52 VAL B N 1
ATOM 816 C CA . VAL B 1 52 ? -1.674 -1.164 -43.418 1.00 11.00 52 VAL B CA 1
ATOM 817 C C . VAL B 1 52 ? -0.872 -0.836 -44.670 1.00 15.46 52 VAL B C 1
ATOM 818 O O . VAL B 1 52 ? 0.337 -0.589 -44.618 1.00 14.48 52 VAL B O 1
ATOM 822 N N . LYS B 1 53 ? -1.567 -0.859 -45.800 1.00 13.57 53 LYS B N 1
ATOM 823 C CA . LYS B 1 53 ? -1.063 -0.261 -47.020 1.00 15.15 53 LYS B CA 1
ATOM 824 C C . LYS B 1 53 ? -1.789 1.049 -47.222 1.00 14.25 53 LYS B C 1
ATOM 825 O O . LYS B 1 53 ? -3.014 1.095 -47.126 1.00 15.52 53 LYS B O 1
ATOM 831 N N . VAL B 1 54 ? -1.038 2.107 -47.483 1.00 16.67 54 VAL B N 1
ATOM 832 C CA . VAL B 1 54 ? -1.612 3.410 -47.782 1.00 17.79 54 VAL B CA 1
ATOM 833 C C . VAL B 1 54 ? -1.016 3.849 -49.107 1.00 21.16 54 VAL B C 1
ATOM 834 O O . VAL B 1 54 ? 0.135 4.294 -49.170 1.00 22.38 54 VAL B O 1
ATOM 838 N N . GLY B 1 55 ? -1.791 3.684 -50.172 1.00 24.94 55 GLY B N 1
ATOM 839 C CA . GLY B 1 55 ? -1.269 3.876 -51.509 1.00 27.13 55 GLY B CA 1
ATOM 840 C C . GLY B 1 55 ? -0.143 2.890 -51.726 1.00 23.77 55 GLY B C 1
ATOM 841 O O . GLY B 1 55 ? -0.333 1.688 -51.573 1.00 28.77 55 GLY B O 1
ATOM 842 N N . ASP B 1 56 ? 1.040 3.404 -52.046 1.00 27.80 56 ASP B N 1
ATOM 843 C CA . ASP B 1 56 ? 2.206 2.566 -52.298 1.00 27.98 56 ASP B CA 1
ATOM 844 C C . ASP B 1 56 ? 3.032 2.343 -51.034 1.00 29.70 56 ASP B C 1
ATOM 845 O O . ASP B 1 56 ? 4.066 1.677 -51.074 1.00 29.86 56 ASP B O 1
ATOM 850 N N . ARG B 1 57 ? 2.573 2.900 -49.916 1.00 20.81 57 ARG B N 1
ATOM 851 C CA . ARG B 1 57 ? 3.347 2.871 -48.681 1.00 22.07 57 ARG B CA 1
ATOM 852 C C . ARG B 1 57 ? 2.929 1.717 -47.781 1.00 15.57 57 ARG B C 1
ATOM 853 O O . ARG B 1 57 ? 1.754 1.380 -47.692 1.00 17.61 57 ARG B O 1
ATOM 861 N N . ASN B 1 58 ? 3.905 1.116 -47.114 1.00 16.11 58 ASN B N 1
ATOM 862 C CA . ASN B 1 58 ? 3.624 0.126 -46.083 1.00 15.38 58 ASN B CA 1
ATOM 863 C C . ASN B 1 58 ? 3.890 0.736 -44.713 1.00 13.35 58 ASN B C 1
ATOM 864 O O . ASN B 1 58 ? 4.987 1.244 -44.463 1.00 14.33 58 ASN B O 1
ATOM 869 N N . LEU B 1 59 ? 2.884 0.689 -43.840 1.00 12.84 59 LEU B N 1
ATOM 870 C CA . LEU B 1 59 ? 3.000 1.244 -42.491 1.00 12.36 59 LEU B CA 1
ATOM 871 C C . LEU B 1 59 ? 2.674 0.238 -41.399 1.00 11.48 59 LEU B C 1
ATOM 872 O O . LEU B 1 59 ? 1.765 -0.585 -41.524 1.00 12.81 59 LEU B O 1
ATOM 877 N N . LEU B 1 60 ? 3.421 0.328 -40.309 1.00 10.61 60 LEU B N 1
ATOM 878 C CA . LEU B 1 60 ? 3.074 -0.304 -39.046 1.00 9.96 60 LEU B CA 1
ATOM 879 C C . LEU B 1 60 ? 2.509 0.807 -38.175 1.00 10.24 60 LEU B C 1
ATOM 880 O O . LEU B 1 60 ? 3.226 1.749 -37.839 1.00 10.99 60 LEU B O 1
ATOM 885 N N . VAL B 1 61 ? 1.238 0.711 -37.820 1.00 8.54 61 VAL B N 1
ATOM 886 C CA . VAL B 1 61 ? 0.581 1.742 -37.010 1.00 9.92 61 VAL B CA 1
ATOM 887 C C . VAL B 1 61 ? 0.352 1.218 -35.604 1.00 9.40 61 VAL B C 1
ATOM 888 O O . VAL B 1 61 ? -0.220 0.149 -35.425 1.00 10.60 61 VAL B O 1
ATOM 892 N N . PHE B 1 62 ? 0.795 1.945 -34.587 1.00 8.78 62 PHE B N 1
ATOM 893 C CA . PHE B 1 62 ? 0.498 1.507 -33.225 1.00 8.19 62 PHE B CA 1
ATOM 894 C C . PHE B 1 62 ? -0.922 1.884 -32.840 1.00 7.86 62 PHE B C 1
ATOM 895 O O . PHE B 1 62 ? -1.362 3.013 -33.084 1.00 9.45 62 PHE B O 1
ATOM 903 N N . LYS B 1 63 ? -1.639 0.940 -32.240 1.00 8.46 63 LYS B N 1
ATOM 904 C CA . LYS B 1 63 ? -3.023 1.216 -31.866 1.00 8.85 63 LYS B CA 1
ATOM 905 C C . LYS B 1 63 ? -3.116 2.414 -30.915 1.00 7.84 63 LYS B C 1
ATOM 906 O O . LYS B 1 63 ? -4.076 3.187 -30.989 1.00 9.59 63 LYS B O 1
ATOM 912 N N . HIS B 1 64 ? -2.112 2.593 -30.053 1.00 8.27 64 HIS B N 1
ATOM 913 C CA . HIS B 1 64 ? -2.143 3.700 -29.101 1.00 8.52 64 HIS B CA 1
ATOM 914 C C . HIS B 1 64 ? -2.149 5.061 -29.792 1.00 8.92 64 HIS B C 1
ATOM 915 O O . HIS B 1 64 ? -2.584 6.039 -29.187 1.00 10.61 64 HIS B O 1
ATOM 922 N N . ALA B 1 65 ? -1.740 5.118 -31.062 1.00 8.79 65 ALA B N 1
ATOM 923 C CA . ALA B 1 65 ? -1.712 6.369 -31.806 1.00 9.20 65 ALA B CA 1
ATOM 924 C C . ALA B 1 65 ? -3.002 6.605 -32.591 1.00 9.67 65 ALA B C 1
ATOM 925 O O . ALA B 1 65 ? -3.136 7.636 -33.256 1.00 12.23 65 ALA B O 1
ATOM 927 N N . ILE B 1 66 ? -3.938 5.668 -32.515 1.00 9.42 66 ILE B N 1
ATOM 928 C CA . ILE B 1 66 ? -5.197 5.775 -33.244 1.00 10.36 66 ILE B CA 1
ATOM 929 C C . ILE B 1 66 ? -6.303 6.272 -32.322 1.00 10.30 66 ILE B C 1
ATOM 930 O O . ILE B 1 66 ? -6.443 5.791 -31.187 1.00 11.16 66 ILE B O 1
ATOM 935 N N . ASP B 1 67 ? -7.082 7.231 -32.809 1.00 9.98 67 ASP B N 1
ATOM 936 C CA . ASP B 1 67 ? -8.260 7.699 -32.082 1.00 9.37 67 ASP B CA 1
ATOM 937 C C . ASP B 1 67 ? -9.463 6.835 -32.459 1.00 9.30 67 ASP B C 1
ATOM 938 O O . ASP B 1 67 ? -10.100 6.240 -31.586 1.00 10.34 67 ASP B O 1
ATOM 943 N N . TYR B 1 68 ? -9.773 6.754 -33.755 1.00 10.13 68 TYR B N 1
ATOM 944 C CA . TYR B 1 68 ? -10.848 5.878 -34.198 1.00 9.30 68 TYR B CA 1
ATOM 945 C C . TYR B 1 68 ? -10.648 5.501 -35.654 1.00 10.21 68 TYR B C 1
ATOM 946 O O . TYR B 1 68 ? -9.828 6.096 -36.354 1.00 10.23 68 TYR B O 1
ATOM 955 N N . ILE B 1 69 ? -11.386 4.474 -36.072 1.00 10.02 69 ILE B N 1
ATOM 956 C CA . ILE B 1 69 ? -11.306 3.948 -37.436 1.00 10.92 69 ILE B CA 1
ATOM 957 C C . ILE B 1 69 ? -12.707 3.926 -38.024 1.00 10.50 69 ILE B C 1
ATOM 958 O O . ILE B 1 69 ? -13.612 3.368 -37.418 1.00 11.11 69 ILE B O 1
ATOM 963 N N . GLU B 1 70 ? -12.879 4.537 -39.193 1.00 11.61 70 GLU B N 1
ATOM 964 C CA . GLU B 1 70 ? -14.150 4.438 -39.907 1.00 13.31 70 GLU B CA 1
ATOM 965 C C . GLU B 1 70 ? -14.071 3.287 -40.900 1.00 11.64 70 GLU B C 1
ATOM 966 O O . GLU B 1 70 ? -13.067 3.148 -41.607 1.00 15.01 70 GLU B O 1
ATOM 972 N N . TYR B 1 71 ? -15.108 2.469 -40.957 1.00 15.09 71 TYR B N 1
ATOM 973 C CA . TYR B 1 71 ? -15.091 1.320 -41.852 1.00 15.03 71 TYR B CA 1
ATOM 974 C C . TYR B 1 71 ? -16.451 1.130 -42.499 1.00 20.71 71 TYR B C 1
ATOM 975 O O . TYR B 1 71 ? -17.423 1.826 -42.167 1.00 18.06 71 TYR B O 1
ATOM 985 N N . ILE C 1 14 ? -1.821 -12.806 -24.182 1.00 54.81 14 ILE C N 1
ATOM 986 C CA . ILE C 1 14 ? -1.052 -12.116 -25.215 1.00 53.99 14 ILE C CA 1
ATOM 987 C C . ILE C 1 14 ? 0.062 -13.014 -25.746 1.00 55.94 14 ILE C C 1
ATOM 988 O O . ILE C 1 14 ? 1.063 -13.230 -25.065 1.00 49.07 14 ILE C O 1
ATOM 990 N N . PRO C 1 15 ? -0.111 -13.539 -26.972 1.00 57.60 15 PRO C N 1
ATOM 991 C CA . PRO C 1 15 ? 0.905 -14.411 -27.575 1.00 53.67 15 PRO C CA 1
ATOM 992 C C . PRO C 1 15 ? 2.202 -13.663 -27.867 1.00 42.74 15 PRO C C 1
ATOM 993 O O . PRO C 1 15 ? 2.213 -12.434 -27.937 1.00 37.25 15 PRO C O 1
ATOM 997 N N . ASN C 1 16 ? 3.287 -14.407 -28.039 1.00 36.44 16 ASN C N 1
ATOM 998 C CA . ASN C 1 16 ? 4.580 -13.792 -28.289 1.00 26.06 16 ASN C CA 1
ATOM 999 C C . ASN C 1 16 ? 4.779 -13.481 -29.772 1.00 22.21 16 ASN C C 1
ATOM 1000 O O . ASN C 1 16 ? 5.552 -14.162 -30.456 1.00 24.92 16 ASN C O 1
ATOM 1005 N N . PHE C 1 17 ? 4.066 -12.460 -30.256 1.00 21.23 17 PHE C N 1
ATOM 1006 C CA . PHE C 1 17 ? 4.215 -11.956 -31.623 1.00 17.14 17 PHE C CA 1
ATOM 1007 C C . PHE C 1 17 ? 4.148 -10.428 -31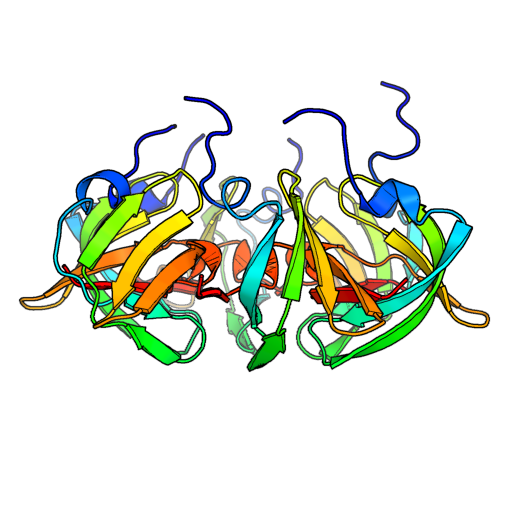.691 1.00 18.97 17 PHE C C 1
ATOM 1008 O O . PHE C 1 17 ? 3.250 -9.809 -31.125 1.00 21.56 17 PHE C O 1
ATOM 1016 N N . GLU C 1 18 ? 5.083 -9.838 -32.428 1.00 13.57 18 GLU C N 1
ATOM 1017 C CA . GLU C 1 18 ? 5.057 -8.409 -32.737 1.00 15.34 18 GLU C CA 1
ATOM 1018 C C . GLU C 1 18 ? 5.476 -8.200 -34.178 1.00 11.20 18 GLU C C 1
ATOM 1019 O O . GLU C 1 18 ? 6.510 -8.736 -34.594 1.00 12.26 18 GLU C O 1
ATOM 1025 N N . TYR C 1 19 ? 4.725 -7.409 -34.941 1.00 9.89 19 TYR C N 1
ATOM 1026 C CA . TYR C 1 19 ? 5.146 -7.054 -36.292 1.00 9.66 19 TYR C CA 1
ATOM 1027 C C . TYR C 1 19 ? 6.420 -6.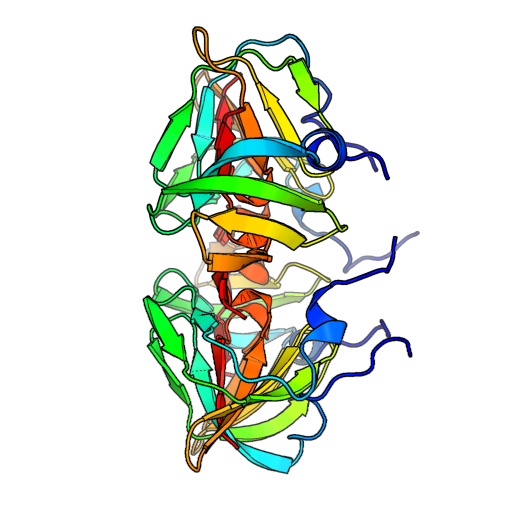221 -36.264 1.00 10.23 19 TYR C C 1
ATOM 1028 O O . TYR C 1 19 ? 7.214 -6.285 -37.193 1.00 10.75 19 TYR C O 1
ATOM 1037 N N . ALA C 1 20 ? 6.630 -5.455 -35.196 1.00 10.10 20 ALA C N 1
ATOM 1038 C CA . ALA C 1 20 ? 7.831 -4.620 -35.123 1.00 11.77 20 ALA C CA 1
ATOM 1039 C C . ALA C 1 20 ? 9.114 -5.454 -35.226 1.00 10.77 20 ALA C C 1
ATOM 1040 O O . ALA C 1 20 ? 10.129 -4.960 -35.725 1.00 11.04 20 ALA C O 1
ATOM 1042 N N . ARG C 1 21 ? 9.078 -6.711 -34.782 1.00 9.18 21 ARG C N 1
ATOM 1043 C CA . ARG C 1 21 ? 10.270 -7.572 -34.865 1.00 9.77 21 ARG C CA 1
ATOM 1044 C C . ARG C 1 21 ? 10.685 -7.844 -36.301 1.00 11.09 21 ARG C C 1
ATOM 1045 O O . ARG C 1 21 ? 11.857 -8.112 -36.569 1.00 11.53 21 ARG C O 1
ATOM 1053 N N . ARG C 1 22 ? 9.749 -7.730 -37.234 1.00 10.97 22 ARG C N 1
ATOM 1054 C CA . ARG C 1 22 ? 10.053 -7.946 -38.638 1.00 11.86 22 ARG C CA 1
ATOM 1055 C C . ARG C 1 22 ? 10.963 -6.869 -39.190 1.00 11.87 22 ARG C C 1
ATOM 1056 O O . ARG C 1 22 ? 11.571 -7.037 -40.245 1.00 13.20 22 ARG C O 1
ATOM 1064 N N . LEU C 1 23 ? 11.056 -5.753 -38.470 1.00 11.46 23 LEU C N 1
ATOM 1065 C CA . LEU C 1 23 ? 11.810 -4.606 -38.962 1.00 11.73 23 LEU C CA 1
ATOM 1066 C C . LEU C 1 23 ? 13.245 -4.593 -38.460 1.00 11.32 23 LEU C C 1
ATOM 1067 O O . LEU C 1 23 ? 14.007 -3.685 -38.795 1.00 12.52 23 LEU C O 1
ATOM 1072 N N . ASN C 1 24 ? 13.625 -5.565 -37.641 1.00 11.07 24 ASN C N 1
ATOM 1073 C CA . ASN C 1 24 ? 14.993 -5.586 -37.142 1.00 12.51 24 ASN C CA 1
ATOM 1074 C C . ASN C 1 24 ? 16.004 -5.617 -38.291 1.00 14.47 24 ASN C C 1
ATOM 1075 O O . ASN C 1 24 ? 15.870 -6.387 -39.238 1.00 15.38 24 ASN C O 1
ATOM 1080 N N . GLY C 1 25 ? 17.006 -4.747 -38.211 1.00 13.77 25 GLY C N 1
ATOM 1081 C CA . GLY C 1 25 ? 18.041 -4.689 -39.228 1.00 13.59 25 GLY C CA 1
ATOM 1082 C C . GLY C 1 25 ? 17.663 -3.883 -40.452 1.00 16.57 25 GLY C C 1
ATOM 1083 O O . GLY C 1 25 ? 18.464 -3.757 -41.379 1.00 21.20 25 GLY C O 1
ATOM 1084 N N . LYS C 1 26 ? 16.455 -3.325 -40.467 1.00 12.54 26 LYS C N 1
ATOM 1085 C CA . LYS C 1 26 ? 15.942 -2.624 -41.636 1.00 11.96 26 LYS C CA 1
ATOM 1086 C C . LYS C 1 26 ? 16.023 -1.105 -41.518 1.00 13.98 26 LYS C C 1
ATOM 1087 O O . LYS C 1 26 ? 16.004 -0.557 -40.419 1.00 12.73 26 LYS C O 1
ATOM 1093 N N . LYS C 1 27 ? 16.089 -0.436 -42.667 1.00 14.09 27 LYS C N 1
ATOM 1094 C CA . LYS C 1 27 ? 15.950 1.011 -42.739 1.00 14.12 27 LYS C CA 1
ATOM 1095 C C . LYS C 1 27 ? 14.467 1.363 -42.749 1.00 13.55 27 LYS C C 1
ATOM 1096 O O . LYS C 1 27 ? 13.688 0.805 -43.530 1.00 17.42 27 LYS C O 1
ATOM 1102 N N . VAL C 1 28 ? 14.072 2.288 -41.877 1.00 12.50 28 VAL C N 1
ATOM 1103 C CA . VAL C 1 28 ? 12.672 2.668 -41.718 1.00 12.44 28 VAL C CA 1
ATOM 1104 C C . VAL C 1 28 ? 12.548 4.158 -41.469 1.00 13.61 28 VAL C C 1
ATOM 1105 O O . VAL C 1 28 ? 13.546 4.826 -41.199 1.00 14.94 28 VAL C O 1
ATOM 1109 N N . LYS C 1 29 ? 11.327 4.671 -41.577 1.00 12.73 29 LYS C N 1
ATOM 1110 C CA . LYS C 1 29 ? 11.022 6.025 -41.146 1.00 12.77 29 LYS C CA 1
ATOM 1111 C C . LYS C 1 29 ? 10.099 5.930 -39.943 1.00 12.55 29 LYS C C 1
ATOM 1112 O O . LYS C 1 29 ? 9.006 5.393 -40.053 1.00 13.03 29 LYS C O 1
ATOM 1118 N N . ILE C 1 30 ? 10.551 6.430 -38.802 1.00 12.63 30 ILE C N 1
ATOM 1119 C CA . ILE C 1 30 ? 9.762 6.397 -37.574 1.00 11.22 30 ILE C CA 1
ATOM 1120 C C . ILE C 1 30 ? 9.092 7.744 -37.343 1.00 12.55 30 ILE C C 1
ATOM 1121 O O . ILE C 1 30 ? 9.768 8.759 -37.144 1.00 14.69 30 ILE C O 1
ATOM 1126 N N . PHE C 1 31 ? 7.765 7.756 -37.381 1.00 11.29 31 PHE C N 1
ATOM 1127 C CA . PHE C 1 31 ? 6.996 8.982 -37.191 1.00 12.31 31 PHE C CA 1
ATOM 1128 C C . PHE C 1 31 ? 6.610 9.076 -35.723 1.00 11.68 31 PHE C C 1
ATOM 1129 O O . PHE C 1 31 ? 5.776 8.313 -35.238 1.00 11.59 31 PHE C O 1
ATOM 1137 N N . LEU C 1 32 ? 7.236 10.010 -35.013 1.00 11.71 32 LEU C N 1
ATOM 1138 C CA . LEU C 1 32 ? 7.070 10.154 -33.565 1.00 11.66 32 LEU C CA 1
ATOM 1139 C C . LEU C 1 32 ? 5.900 11.055 -33.210 1.00 15.07 32 LEU C C 1
ATOM 1140 O O . LEU C 1 32 ? 5.512 11.919 -33.990 1.00 16.17 32 LEU C O 1
ATOM 1145 N N . ARG C 1 33 ? 5.368 10.874 -32.009 1.00 12.64 33 ARG C N 1
ATOM 1146 C CA . ARG C 1 33 ? 4.242 11.674 -31.543 1.00 13.77 33 ARG C CA 1
ATOM 1147 C C . ARG C 1 33 ? 4.606 13.153 -31.384 1.00 16.68 33 ARG C C 1
ATOM 1148 O O . ARG C 1 33 ? 3.710 13.990 -31.281 1.00 23.26 33 ARG C O 1
ATOM 1156 N N . ASN C 1 34 ? 5.898 13.477 -31.357 1.00 15.13 34 ASN C N 1
ATOM 1157 C CA . ASN C 1 34 ? 6.326 14.877 -31.236 1.00 20.37 34 ASN C CA 1
ATOM 1158 C C . ASN C 1 34 ? 6.453 15.559 -32.597 1.00 21.58 34 ASN C C 1
ATOM 1159 O O . ASN C 1 34 ? 6.806 16.738 -32.679 1.00 26.28 34 ASN C O 1
ATOM 1164 N N . GLY C 1 35 ? 6.166 14.816 -33.660 1.00 17.79 35 GLY C N 1
ATOM 1165 C CA . GLY C 1 35 ? 6.174 15.365 -35.003 1.00 18.55 35 GLY C CA 1
ATOM 1166 C C . GLY C 1 35 ? 7.459 15.118 -35.760 1.00 18.11 35 GLY C C 1
ATOM 1167 O O . GLY C 1 35 ? 7.526 15.367 -36.963 1.00 21.09 35 GLY C O 1
ATOM 1168 N N . GLU C 1 36 ? 8.488 14.652 -35.062 1.00 16.32 36 GLU C N 1
ATOM 1169 C CA . GLU C 1 36 ? 9.755 14.304 -35.694 1.00 17.01 36 GLU C CA 1
ATOM 1170 C C . GLU C 1 36 ? 9.605 13.042 -36.534 1.00 16.01 36 GLU C C 1
ATOM 1171 O O . GLU C 1 36 ? 8.776 12.179 -36.234 1.00 16.32 36 GLU C O 1
ATOM 1177 N N . VAL C 1 37 ? 10.406 12.942 -37.586 1.00 17.66 37 VAL C N 1
ATOM 1178 C CA . VAL C 1 37 ? 10.488 11.725 -38.381 1.00 17.50 37 VAL C CA 1
ATOM 1179 C C . VAL C 1 37 ? 11.935 11.246 -38.351 1.00 19.07 37 VAL C C 1
ATOM 1180 O O . VAL C 1 37 ? 12.843 11.970 -38.782 1.00 23.00 37 VAL C O 1
ATOM 1184 N N . LEU C 1 38 ? 12.171 10.056 -37.811 1.00 15.36 38 LEU C N 1
ATOM 1185 C CA . LEU C 1 38 ? 13.528 9.524 -37.718 1.00 16.04 38 LEU C CA 1
ATOM 1186 C C . LEU C 1 38 ? 13.850 8.665 -38.929 1.00 18.14 38 LEU C C 1
ATOM 1187 O O . LEU C 1 38 ? 13.149 7.693 -39.200 1.00 16.56 38 LEU C O 1
ATOM 1192 N N . ASP C 1 39 ? 14.908 9.021 -39.651 1.00 16.93 39 ASP C N 1
ATOM 1193 C CA . ASP C 1 39 ? 15.448 8.160 -40.694 1.00 17.46 39 ASP C CA 1
ATOM 1194 C C . ASP C 1 39 ? 16.388 7.183 -40.015 1.00 16.92 39 ASP C C 1
ATOM 1195 O O . ASP C 1 39 ? 17.531 7.509 -39.705 1.00 17.54 39 ASP C O 1
ATOM 1200 N N . ALA C 1 40 ? 15.902 5.974 -39.764 1.00 14.51 40 ALA C N 1
ATOM 1201 C CA . ALA C 1 40 ? 16.565 5.096 -38.815 1.00 13.36 40 ALA C CA 1
ATOM 1202 C C . ALA C 1 40 ? 16.905 3.735 -39.392 1.00 14.57 40 ALA C C 1
ATOM 1203 O O . ALA C 1 40 ? 16.259 3.253 -40.329 1.00 17.07 40 ALA C O 1
ATOM 1205 N N . GLU C 1 41 ? 17.927 3.130 -38.813 1.00 13.49 41 GLU C N 1
ATOM 1206 C CA . GLU C 1 41 ? 18.205 1.720 -38.989 1.00 14.70 41 GLU C CA 1
ATOM 1207 C C . GLU C 1 41 ? 17.869 1.039 -37.677 1.00 14.90 41 GLU C C 1
ATOM 1208 O O . GLU C 1 41 ? 18.386 1.422 -36.632 1.00 14.36 41 GLU C O 1
ATOM 1214 N N . VAL C 1 42 ? 17.002 0.036 -37.724 1.00 12.45 42 VAL C N 1
ATOM 1215 C CA . VAL C 1 42 ? 16.617 -0.676 -36.511 1.00 12.94 42 VAL C CA 1
ATOM 1216 C C . VAL C 1 42 ? 17.709 -1.647 -36.113 1.00 13.80 42 VAL C C 1
ATOM 1217 O O . VAL C 1 42 ? 18.139 -2.464 -36.932 1.00 14.36 42 VAL C O 1
ATOM 1221 N N . THR C 1 43 ? 18.162 -1.566 -34.867 1.00 12.50 43 THR C N 1
ATOM 1222 C CA . THR C 1 43 ? 19.224 -2.449 -34.390 1.00 12.88 43 THR C CA 1
ATOM 1223 C C . THR C 1 43 ? 18.763 -3.397 -33.283 1.00 16.01 43 THR C C 1
ATOM 1224 O O . THR C 1 43 ? 19.504 -4.292 -32.884 1.00 18.84 43 THR C O 1
ATOM 1228 N N . GLY C 1 44 ? 17.543 -3.210 -32.788 1.00 12.86 44 GLY C N 1
ATOM 1229 C CA . GLY C 1 44 ? 16.968 -4.127 -31.823 1.00 15.14 44 GLY C CA 1
ATOM 1230 C C . GLY C 1 44 ? 15.512 -3.794 -31.529 1.00 12.14 44 GLY C C 1
ATOM 1231 O O . GLY C 1 44 ? 15.102 -2.649 -31.667 1.00 12.84 44 GLY C O 1
ATOM 1232 N N . VAL C 1 45 ? 14.732 -4.797 -31.138 1.00 12.10 45 VAL C N 1
ATOM 1233 C CA . VAL C 1 45 ? 13.320 -4.609 -30.811 1.00 11.97 45 VAL C CA 1
ATOM 1234 C C . VAL C 1 45 ? 12.993 -5.385 -29.549 1.00 14.77 45 VAL C C 1
ATOM 1235 O O . VAL C 1 45 ? 13.124 -6.613 -29.524 1.00 16.26 45 VAL C O 1
ATOM 1239 N N . SER C 1 46 ? 12.574 -4.687 -28.49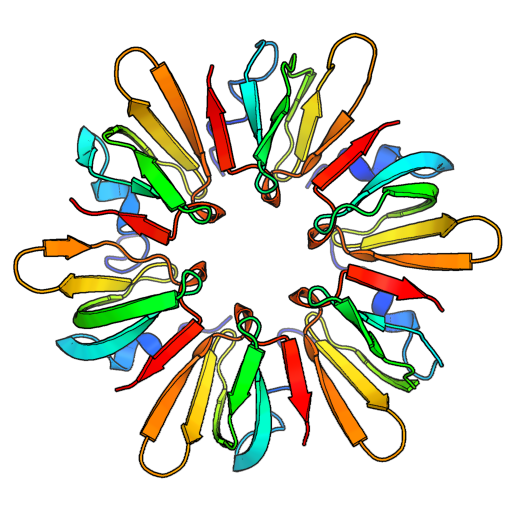9 1.00 11.37 46 SER C N 1
ATOM 1240 C CA . SER C 1 46 ? 12.108 -5.339 -27.286 1.00 12.61 46 SER C CA 1
ATOM 1241 C C . SER C 1 46 ? 10.596 -5.182 -27.194 1.00 11.96 46 SER C C 1
ATOM 1242 O O . SER C 1 46 ? 9.967 -4.612 -28.101 1.00 13.65 46 SER C O 1
ATOM 1245 N N . ASN C 1 47 ? 9.997 -5.661 -26.113 1.00 13.86 47 ASN C N 1
ATOM 1246 C CA . ASN C 1 47 ? 8.551 -5.513 -25.969 1.00 14.68 47 ASN C CA 1
ATOM 1247 C C . ASN C 1 47 ? 8.102 -4.051 -26.026 1.00 13.03 47 ASN C C 1
ATOM 1248 O O . ASN C 1 47 ? 7.077 -3.722 -26.630 1.00 14.60 47 ASN C O 1
ATOM 1253 N N . TYR C 1 48 ? 8.886 -3.160 -25.421 1.00 12.73 48 TYR C N 1
ATOM 1254 C CA . TYR C 1 48 ? 8.426 -1.783 -25.283 1.00 13.88 48 TYR C CA 1
ATOM 1255 C C . TYR C 1 48 ? 9.322 -0.747 -25.920 1.00 10.39 48 TYR C C 1
ATOM 1256 O O . TYR C 1 48 ? 8.989 0.437 -25.902 1.00 11.04 48 TYR C O 1
ATOM 1265 N N . GLU C 1 49 ? 10.428 -1.182 -26.525 1.00 11.22 49 GLU C N 1
ATOM 1266 C CA . GLU C 1 49 ? 11.409 -0.259 -27.091 1.00 10.23 49 GLU C CA 1
ATOM 1267 C C . GLU C 1 49 ? 11.848 -0.669 -28.481 1.00 10.32 49 GLU C C 1
ATOM 1268 O O . GLU C 1 49 ? 11.808 -1.859 -28.830 1.00 12.21 49 GLU C O 1
ATOM 1274 N N . ILE C 1 50 ? 12.300 0.300 -29.261 1.00 10.37 50 ILE C N 1
ATOM 1275 C CA . ILE C 1 50 ? 13.008 0.012 -30.503 1.00 11.09 50 ILE C CA 1
ATOM 1276 C C . ILE C 1 50 ? 14.340 0.738 -30.464 1.00 11.40 50 ILE C C 1
ATOM 1277 O O . ILE C 1 50 ? 14.395 1.952 -30.267 1.00 11.37 50 ILE C O 1
ATOM 1282 N N . MET C 1 51 ? 15.413 -0.025 -30.621 1.00 10.85 51 MET C N 1
ATOM 1283 C CA . MET C 1 51 ? 16.766 0.500 -30.644 1.00 10.95 51 MET C CA 1
ATOM 1284 C C . MET C 1 51 ? 17.107 0.885 -32.086 1.00 12.04 51 MET C C 1
ATOM 1285 O O . MET C 1 51 ? 16.876 0.105 -33.016 1.00 12.81 51 MET C O 1
ATOM 1294 N N . VAL C 1 52 ? 17.608 2.090 -32.309 1.00 12.46 52 VAL C N 1
ATOM 1295 C CA . VAL C 1 52 ? 17.905 2.536 -33.666 1.00 12.85 52 VAL C CA 1
ATOM 1296 C C . VAL C 1 52 ? 19.225 3.282 -33.751 1.00 13.45 52 VAL C C 1
ATOM 1297 O O . VAL C 1 52 ? 19.736 3.800 -32.753 1.00 13.46 52 VAL C O 1
ATOM 1301 N N . LYS C 1 53 ? 19.761 3.309 -34.965 1.00 14.94 53 LYS C N 1
ATOM 1302 C CA . LYS C 1 53 ? 20.845 4.201 -35.341 1.00 14.59 53 LYS C CA 1
ATOM 1303 C C . LYS C 1 53 ? 20.264 5.275 -36.252 1.00 14.84 53 LYS C C 1
ATOM 1304 O O . LYS C 1 53 ? 19.583 4.976 -37.242 1.00 15.44 53 LYS C O 1
ATOM 1310 N N . VAL C 1 54 ? 20.502 6.532 -35.905 1.00 15.94 54 VAL C N 1
ATOM 1311 C CA . VAL C 1 54 ? 20.109 7.652 -36.738 1.00 16.57 54 VAL C CA 1
ATOM 1312 C C . VAL C 1 54 ? 21.398 8.418 -36.969 1.00 20.94 54 VAL C C 1
ATOM 1313 O O . VAL C 1 54 ? 21.919 9.045 -36.052 1.00 21.25 54 VAL C O 1
ATOM 1317 N N . GLY C 1 55 ? 21.942 8.320 -38.176 1.00 25.58 55 GLY C N 1
ATOM 1318 C CA . GLY C 1 55 ? 23.272 8.848 -38.433 1.00 26.60 55 GLY C CA 1
ATOM 1319 C C . GLY C 1 55 ? 24.285 8.205 -37.504 1.00 26.55 55 GLY C C 1
ATOM 1320 O O . GLY C 1 55 ? 24.391 6.982 -37.438 1.00 31.51 55 GLY C O 1
ATOM 1321 N N . ASP C 1 56 ? 25.025 9.035 -36.774 1.00 30.81 56 ASP C N 1
ATOM 1322 C CA A ASP C 1 56 ? 26.034 8.568 -35.832 0.54 32.10 56 ASP C CA 1
ATOM 1323 C CA B ASP C 1 56 ? 26.026 8.531 -35.838 0.46 32.09 56 ASP C CA 1
ATOM 1324 C C . ASP C 1 56 ? 25.474 8.425 -34.420 1.00 33.26 56 ASP C C 1
ATOM 1325 O O . ASP C 1 56 ? 26.223 8.197 -33.468 1.00 33.62 56 ASP C O 1
ATOM 1334 N N . ARG C 1 57 ? 24.159 8.575 -34.284 1.00 22.69 57 ARG C N 1
ATOM 1335 C CA . ARG C 1 57 ? 23.530 8.544 -32.966 1.00 23.01 57 ARG C CA 1
ATOM 1336 C C . ARG C 1 57 ? 22.852 7.211 -32.685 1.00 17.10 57 ARG C C 1
ATOM 1337 O O . ARG C 1 57 ? 22.179 6.657 -33.556 1.00 19.37 57 ARG C O 1
ATOM 1345 N N . ASN C 1 58 ? 23.020 6.709 -31.470 1.00 17.62 58 ASN C N 1
ATOM 1346 C CA . ASN C 1 58 ? 22.263 5.550 -31.015 1.00 14.92 58 ASN C CA 1
AT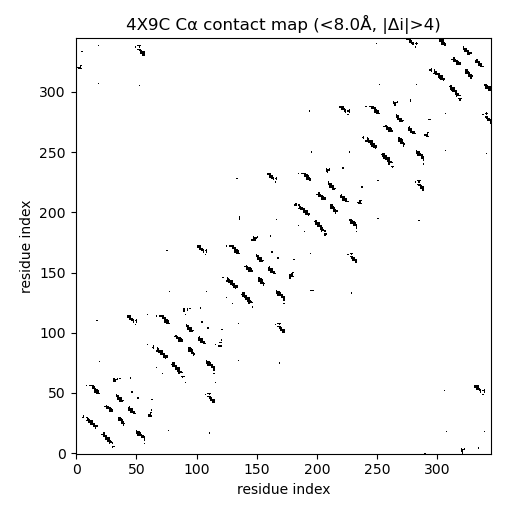OM 1347 C C . ASN C 1 58 ? 21.131 6.009 -30.116 1.00 15.30 58 ASN C C 1
ATOM 1348 O O . ASN C 1 58 ? 21.349 6.754 -29.161 1.00 14.36 58 ASN C O 1
ATOM 1353 N N . LEU C 1 59 ? 19.914 5.588 -30.449 1.00 11.83 59 LEU C N 1
ATOM 1354 C CA . LEU C 1 59 ? 18.737 6.000 -29.692 1.00 12.11 59 LEU C CA 1
ATOM 1355 C C . LEU C 1 59 ? 17.974 4.794 -29.194 1.00 11.64 59 LEU C C 1
ATOM 1356 O O . LEU C 1 59 ? 17.856 3.773 -29.887 1.00 12.89 59 LEU C O 1
ATOM 1361 N N . LEU C 1 60 ? 17.452 4.915 -27.984 1.00 10.22 60 LEU C N 1
ATOM 1362 C CA A LEU C 1 60 ? 16.436 4.000 -27.481 0.57 9.73 60 LEU C CA 1
ATOM 1363 C CA B LEU C 1 60 ? 16.441 4.001 -27.489 0.43 9.75 60 LEU C CA 1
ATOM 1364 C C . LEU C 1 60 ? 15.101 4.705 -27.629 1.00 9.52 60 LEU C C 1
ATOM 1365 O O . LEU C 1 60 ? 14.874 5.725 -26.978 1.00 11.18 60 LEU C O 1
ATOM 1374 N N . VAL C 1 61 ? 14.232 4.188 -28.496 1.00 8.74 61 VAL C N 1
ATOM 1375 C CA . VAL C 1 61 ? 12.939 4.829 -28.755 1.00 9.12 61 VAL C CA 1
ATOM 1376 C C . VAL C 1 61 ? 11.841 4.032 -28.076 1.00 9.48 61 VAL C C 1
ATOM 1377 O O . VAL C 1 61 ? 11.703 2.831 -28.293 1.00 10.30 61 VAL C O 1
ATOM 1381 N N . PHE C 1 62 ? 11.056 4.675 -27.229 1.00 7.96 62 PHE C N 1
ATOM 1382 C CA . PHE C 1 62 ? 9.914 3.973 -26.638 1.00 8.76 62 PHE C CA 1
ATOM 1383 C C . PHE C 1 62 ? 8.777 3.833 -27.628 1.00 8.72 62 PHE C C 1
ATOM 1384 O O . PHE C 1 62 ? 8.385 4.790 -28.287 1.00 8.77 62 PHE C O 1
ATOM 1392 N N . LYS C 1 63 ? 8.246 2.621 -27.738 1.00 8.89 63 LYS C N 1
ATOM 1393 C CA . LYS C 1 63 ? 7.158 2.399 -28.680 1.00 8.96 63 LYS C CA 1
ATOM 1394 C C . LYS C 1 63 ? 5.945 3.299 -28.404 1.00 9.12 63 LYS C C 1
ATOM 1395 O O . LYS C 1 63 ? 5.284 3.730 -29.340 1.00 9.58 63 LYS C O 1
ATOM 1401 N N . HIS C 1 64 ? 5.682 3.617 -27.134 1.00 8.55 64 HIS C N 1
ATOM 1402 C CA . HIS C 1 64 ? 4.549 4.481 -26.823 1.00 8.45 64 HIS C CA 1
ATOM 1403 C C . HIS C 1 64 ? 4.689 5.883 -27.436 1.00 9.10 64 HIS C C 1
ATOM 1404 O O . HIS C 1 64 ? 3.691 6.602 -27.600 1.00 10.48 64 HIS C O 1
ATOM 1411 N N . ALA C 1 65 ? 5.910 6.266 -27.813 1.00 8.60 65 ALA C N 1
ATOM 1412 C CA . ALA C 1 65 ? 6.141 7.570 -28.427 1.00 9.12 65 ALA C CA 1
ATOM 1413 C C . ALA C 1 65 ? 6.067 7.526 -29.950 1.00 10.87 65 ALA C C 1
ATOM 1414 O O . ALA C 1 65 ? 6.224 8.548 -30.598 1.00 12.08 65 ALA C O 1
ATOM 1416 N N . ILE C 1 66 ? 5.854 6.338 -30.518 1.00 9.49 66 ILE C N 1
ATOM 1417 C CA . ILE C 1 66 ? 5.789 6.187 -31.969 1.00 9.67 66 ILE C CA 1
ATOM 1418 C C . ILE C 1 66 ? 4.339 6.171 -32.429 1.00 9.18 66 ILE C C 1
ATOM 1419 O O . ILE C 1 66 ? 3.509 5.491 -31.832 1.00 11.38 66 ILE C O 1
ATOM 1424 N N . ASP C 1 67 ? 4.046 6.919 -33.485 1.00 9.16 67 ASP C N 1
ATOM 1425 C CA . ASP C 1 67 ? 2.711 6.876 -34.076 1.00 9.88 67 ASP C CA 1
ATOM 1426 C C . ASP C 1 67 ? 2.659 5.766 -35.126 1.00 9.52 67 ASP C C 1
ATOM 1427 O O . ASP C 1 67 ? 1.823 4.865 -35.039 1.00 10.08 67 ASP C O 1
ATOM 1432 N N . TYR C 1 68 ? 3.578 5.802 -36.086 1.00 9.69 68 TYR C N 1
ATOM 1433 C CA . TYR C 1 68 ? 3.676 4.721 -37.053 1.00 10.13 68 TYR C CA 1
ATOM 1434 C C . TYR C 1 68 ? 5.068 4.677 -37.646 1.00 9.69 68 TYR C C 1
ATOM 1435 O O . TYR C 1 68 ? 5.863 5.604 -37.494 1.00 10.86 68 TYR C O 1
ATOM 1444 N N . ILE C 1 69 ? 5.333 3.586 -38.352 1.00 10.00 69 ILE C N 1
ATOM 1445 C CA . ILE C 1 69 ? 6.630 3.332 -38.960 1.00 9.68 69 ILE C CA 1
ATOM 1446 C C . ILE C 1 69 ? 6.413 2.989 -40.419 1.00 11.48 69 ILE C C 1
ATOM 1447 O O . ILE C 1 69 ? 5.621 2.097 -40.729 1.00 12.51 69 ILE C O 1
ATOM 1452 N N . GLU C 1 70 ? 7.098 3.693 -41.314 1.00 11.01 70 GLU C N 1
ATOM 1453 C CA . GLU C 1 70 ? 7.075 3.340 -42.728 1.00 12.12 70 GLU C CA 1
ATOM 1454 C C . GLU C 1 70 ? 8.288 2.490 -43.039 1.00 12.16 70 GLU C C 1
ATOM 1455 O O . GLU C 1 70 ? 9.412 2.831 -42.652 1.00 13.70 70 GLU C O 1
ATOM 1461 N N . TYR C 1 71 ? 8.072 1.385 -43.737 1.00 14.29 71 TYR C N 1
ATOM 1462 C CA . TYR C 1 71 ? 9.153 0.454 -44.006 1.00 14.71 71 TYR C CA 1
ATOM 1463 C C . TYR C 1 71 ? 9.117 -0.026 -45.451 1.00 18.94 71 TYR C C 1
ATOM 1464 O O . TYR C 1 71 ? 8.135 0.226 -46.147 1.00 18.15 71 TYR C O 1
ATOM 1474 N N . LYS D 1 12 ? 14.331 -16.960 -18.082 1.00 50.59 12 LYS D N 1
ATOM 1475 C CA . LYS D 1 12 ? 14.906 -15.872 -17.303 1.00 54.07 12 LYS D CA 1
ATOM 1476 C C . LYS D 1 12 ? 15.991 -15.139 -18.092 1.00 51.66 12 LYS D C 1
ATOM 1477 O O . LYS D 1 12 ? 16.310 -13.988 -17.795 1.00 59.61 12 LYS D O 1
ATOM 1483 N N . VAL D 1 13 ? 16.554 -15.806 -19.097 1.00 46.41 13 VAL D N 1
ATOM 1484 C CA . VAL D 1 13 ? 17.489 -15.153 -20.010 1.00 40.62 13 VAL D CA 1
ATOM 1485 C C . VAL D 1 13 ? 16.771 -14.808 -21.313 1.00 38.93 13 VAL D C 1
ATOM 1486 O O . VAL D 1 13 ? 16.737 -15.610 -22.255 1.00 24.80 13 VAL D O 1
ATOM 1490 N N . ILE D 1 14 ? 16.187 -13.611 -21.337 1.00 34.95 14 ILE D N 1
ATOM 1491 C CA . ILE D 1 14 ? 15.413 -13.115 -22.468 1.00 33.41 14 ILE D CA 1
ATOM 1492 C C . ILE D 1 14 ? 16.049 -11.839 -23.002 1.00 35.25 14 ILE D C 1
ATOM 1493 O O . ILE D 1 14 ? 15.777 -10.752 -22.493 1.00 36.69 14 ILE D O 1
ATOM 1498 N N . PRO D 1 15 ? 16.900 -11.965 -24.031 1.00 29.54 15 PRO D N 1
ATOM 1499 C CA . PRO D 1 15 ? 17.689 -10.831 -24.534 1.00 38.23 15 PRO D CA 1
ATOM 1500 C C . PRO D 1 15 ? 16.857 -9.638 -25.016 1.00 43.11 15 PRO D C 1
ATOM 1501 O O . PRO D 1 15 ? 17.270 -8.493 -24.824 1.00 38.76 15 PRO D O 1
ATOM 1505 N N . ASN D 1 16 ? 15.706 -9.895 -25.627 1.00 39.05 16 ASN D N 1
ATOM 1506 C CA . ASN D 1 16 ? 14.909 -8.810 -26.193 1.00 32.09 16 ASN D CA 1
ATOM 1507 C C . ASN D 1 16 ? 13.711 -8.425 -25.329 1.00 36.97 16 ASN D C 1
ATOM 1508 O O . ASN D 1 16 ? 12.616 -8.195 -25.847 1.00 30.56 16 ASN D O 1
ATOM 1513 N N . PHE D 1 17 ? 13.928 -8.339 -24.017 1.00 42.94 17 PHE D N 1
ATOM 1514 C CA . PHE D 1 17 ? 12.862 -7.957 -23.093 1.00 40.69 17 PHE D CA 1
ATOM 1515 C C . PHE D 1 17 ? 12.915 -6.469 -22.716 1.00 23.83 17 PHE D C 1
ATOM 1516 O O . PHE D 1 17 ? 11.947 -5.748 -22.956 1.00 43.24 17 PHE D O 1
ATOM 1524 N N . GLU D 1 18 ? 14.017 -6.012 -22.125 1.00 35.84 18 GLU D N 1
ATOM 1525 C CA . GLU D 1 18 ? 14.144 -4.588 -21.781 1.00 33.35 18 GLU D CA 1
ATOM 1526 C C . GLU D 1 18 ? 15.567 -4.035 -21.934 1.00 32.58 18 GLU D C 1
ATOM 1527 O O . GLU D 1 18 ? 16.500 -4.458 -21.245 1.00 35.32 18 GLU D O 1
ATOM 1533 N N . TYR D 1 19 ? 15.727 -3.074 -22.837 1.00 17.13 19 TYR D N 1
ATOM 1534 C CA . TYR D 1 19 ? 17.027 -2.460 -23.064 1.00 17.52 19 TYR D CA 1
ATOM 1535 C C . TYR D 1 19 ? 17.344 -1.347 -22.071 1.00 14.89 19 TYR D C 1
ATOM 1536 O O . TYR D 1 19 ? 18.506 -1.032 -21.842 1.00 17.67 19 TYR D O 1
ATOM 1545 N N . ALA D 1 20 ? 16.311 -0.728 -21.512 1.00 15.81 20 ALA D N 1
ATOM 1546 C CA . ALA D 1 20 ? 16.538 0.438 -20.669 1.00 16.29 20 ALA D CA 1
ATOM 1547 C C . ALA D 1 20 ? 17.395 0.110 -19.449 1.00 16.02 20 ALA D C 1
ATOM 1548 O O . ALA D 1 20 ? 18.151 0.956 -18.996 1.00 13.80 20 ALA D O 1
ATOM 1550 N N . ARG D 1 21 ? 17.297 -1.112 -18.929 1.00 16.23 21 ARG D N 1
ATOM 1551 C CA . ARG D 1 21 ? 18.065 -1.474 -17.736 1.00 16.20 21 ARG D CA 1
ATOM 1552 C C . ARG D 1 21 ? 19.573 -1.351 -17.960 1.00 16.70 21 ARG D C 1
ATOM 1553 O O . ARG D 1 21 ? 20.317 -1.051 -17.021 1.00 19.19 21 ARG D O 1
ATOM 1561 N N . ARG D 1 22 ? 20.008 -1.533 -19.205 1.00 15.77 22 ARG D N 1
ATOM 1562 C CA . ARG D 1 22 ? 21.421 -1.422 -19.566 1.00 19.84 22 ARG D CA 1
ATOM 1563 C C . ARG D 1 22 ? 21.931 0.015 -19.554 1.00 21.05 22 ARG D C 1
ATOM 1564 O O . ARG D 1 22 ? 23.122 0.255 -19.732 1.00 22.19 22 ARG D O 1
ATOM 1572 N N . LEU D 1 23 ? 21.033 0.975 -19.348 1.00 15.61 23 LEU D N 1
ATOM 1573 C CA . LEU D 1 23 ? 21.442 2.371 -19.278 1.00 15.87 23 LEU D CA 1
ATOM 1574 C C . LEU D 1 23 ? 21.909 2.748 -17.882 1.00 12.57 23 LEU D C 1
ATOM 1575 O O . LEU D 1 23 ? 22.419 3.847 -17.675 1.00 15.11 23 LEU D O 1
ATOM 1580 N N . ASN D 1 24 ? 21.725 1.845 -16.924 1.00 13.44 24 ASN D N 1
ATOM 1581 C CA . ASN D 1 24 ? 22.052 2.187 -15.552 1.00 14.65 24 ASN D CA 1
ATOM 1582 C C . ASN D 1 24 ? 23.526 2.553 -15.444 1.00 16.66 24 ASN D C 1
ATOM 1583 O O . ASN D 1 24 ? 24.388 1.827 -15.946 1.00 18.73 24 ASN D O 1
ATOM 1588 N N . GLY D 1 25 ? 23.802 3.698 -14.830 1.00 14.92 25 GLY D N 1
ATOM 1589 C CA . GLY D 1 25 ? 25.168 4.157 -14.640 1.00 16.12 25 GLY D CA 1
ATOM 1590 C C . GLY D 1 25 ? 25.724 4.985 -15.783 1.00 17.79 25 GLY D C 1
ATOM 1591 O O . GLY D 1 25 ? 26.860 5.451 -15.716 1.00 22.72 25 GLY D O 1
ATOM 1592 N N . LYS D 1 26 ? 24.931 5.186 -16.829 1.00 14.85 26 LYS D N 1
ATOM 1593 C CA . LYS D 1 26 ? 25.396 5.879 -18.031 1.00 14.26 26 LYS D CA 1
ATOM 1594 C C . LYS D 1 26 ? 24.945 7.321 -18.161 1.00 14.13 26 LYS D C 1
ATOM 1595 O O . LYS D 1 26 ? 23.888 7.702 -17.663 1.00 13.48 26 LYS D O 1
ATOM 1601 N N . LYS D 1 27 ? 25.749 8.117 -18.853 1.00 12.36 27 LYS D N 1
ATOM 1602 C CA . LYS D 1 27 ? 25.374 9.449 -19.291 1.00 13.02 27 LYS D CA 1
ATOM 1603 C C . LYS D 1 27 ? 24.448 9.339 -20.494 1.00 15.10 27 LYS D C 1
ATOM 1604 O O . LYS D 1 27 ? 24.753 8.628 -21.459 1.00 17.48 27 LYS D O 1
ATOM 1610 N N . VAL D 1 28 ? 23.327 10.051 -20.447 1.00 12.72 28 VAL D N 1
ATOM 1611 C CA . VAL D 1 28 ? 22.352 9.992 -21.522 1.00 12.17 28 VAL D CA 1
ATOM 1612 C C . VAL D 1 28 ? 21.715 11.349 -21.727 1.00 12.34 28 VAL D C 1
ATOM 1613 O O . VAL D 1 28 ? 21.824 12.244 -20.879 1.00 14.03 28 VAL D O 1
ATOM 1617 N N . LYS D 1 29 ? 21.061 11.502 -22.868 1.00 11.42 29 LYS D N 1
ATOM 1618 C CA A LYS D 1 29 ? 20.205 12.641 -23.135 0.45 12.58 29 LYS D CA 1
ATOM 1619 C CA B LYS D 1 29 ? 20.192 12.646 -23.117 0.55 12.56 29 LYS D CA 1
ATOM 1620 C C . LYS D 1 29 ? 18.776 12.122 -23.265 1.00 12.74 29 LYS D C 1
ATOM 1621 O O . LYS D 1 29 ? 18.497 11.309 -24.145 1.00 12.14 29 LYS D O 1
ATOM 1632 N N . ILE D 1 30 ? 17.887 12.574 -22.390 1.00 10.68 30 ILE D N 1
ATOM 1633 C CA . ILE D 1 30 ? 16.505 12.088 -22.369 1.00 10.48 30 ILE D CA 1
ATOM 1634 C C . ILE D 1 30 ? 15.588 13.122 -22.990 1.00 11.16 30 ILE D C 1
ATOM 1635 O O . ILE D 1 30 ? 15.543 14.266 -22.542 1.00 12.18 30 ILE D O 1
ATOM 1640 N N . PHE D 1 31 ? 14.866 12.727 -24.035 1.00 9.97 31 PHE D N 1
ATOM 1641 C CA . PHE D 1 31 ? 13.953 13.613 -24.741 1.00 8.58 31 PHE D CA 1
ATOM 1642 C C . PHE D 1 31 ? 12.537 13.308 -24.272 1.00 10.28 31 PHE D C 1
ATOM 1643 O O . PHE D 1 31 ? 11.999 12.240 -24.553 1.00 10.41 31 PHE D O 1
ATOM 1651 N N . LEU D 1 32 ? 11.957 14.233 -23.515 1.00 10.75 32 LEU D N 1
ATOM 1652 C CA . LEU D 1 32 ? 10.649 14.034 -22.907 1.00 10.83 32 LEU D CA 1
ATOM 1653 C C . LEU D 1 32 ? 9.516 14.454 -23.835 1.00 11.44 32 LEU D C 1
ATOM 1654 O O . LEU D 1 32 ? 9.715 15.243 -24.767 1.00 12.81 32 LEU D O 1
ATOM 1659 N N . ARG D 1 33 ? 8.312 13.971 -23.543 1.00 11.83 33 ARG D N 1
ATOM 1660 C CA . ARG D 1 33 ? 7.165 14.144 -24.437 1.00 11.92 33 ARG D CA 1
ATOM 1661 C C . ARG D 1 33 ? 6.714 15.588 -24.621 1.00 14.67 33 ARG D C 1
ATOM 1662 O O . ARG D 1 33 ? 6.048 15.899 -25.609 1.00 18.55 33 ARG D O 1
ATOM 1670 N N . ASN D 1 34 ? 7.073 16.470 -23.699 1.00 15.97 34 ASN D N 1
ATOM 1671 C CA . ASN D 1 34 ? 6.688 17.867 -23.882 1.00 18.77 34 ASN D CA 1
ATOM 1672 C C . ASN D 1 34 ? 7.756 18.711 -24.582 1.00 24.56 34 ASN D C 1
ATOM 1673 O O . ASN D 1 34 ? 7.545 19.895 -24.841 1.00 23.44 34 ASN D O 1
ATOM 1678 N N . GLY D 1 35 ? 8.894 18.109 -24.902 1.00 16.27 35 GLY D N 1
ATOM 1679 C CA . GLY D 1 35 ? 9.951 18.835 -25.585 1.00 17.68 35 GLY D CA 1
ATOM 1680 C C . GLY D 1 35 ? 11.123 19.167 -24.686 1.00 17.17 35 GLY D C 1
ATOM 1681 O O . GLY D 1 35 ? 12.145 19.661 -25.148 1.00 16.50 35 GLY D O 1
ATOM 1682 N N . GLU D 1 36 ? 10.990 18.889 -23.395 1.00 15.77 36 GLU D N 1
ATOM 1683 C CA . GLU D 1 36 ? 12.103 19.068 -22.488 1.00 14.09 36 GLU D CA 1
ATOM 1684 C C . GLU D 1 36 ? 13.196 18.037 -22.773 1.00 15.19 36 GLU D C 1
ATOM 1685 O O . GLU D 1 36 ? 12.915 16.920 -23.223 1.00 14.98 36 GLU D O 1
ATOM 1691 N N . VAL D 1 37 ? 14.439 18.430 -22.551 1.00 15.01 37 VAL D N 1
ATOM 1692 C CA . VAL D 1 37 ? 15.584 17.560 -22.738 1.00 15.52 37 VAL D CA 1
ATOM 1693 C C . VAL D 1 37 ? 16.415 17.537 -21.454 1.00 17.02 37 VAL D C 1
ATOM 1694 O O . VAL D 1 37 ? 16.746 18.593 -20.905 1.00 21.52 37 VAL D O 1
ATOM 1698 N N . LEU D 1 38 ? 16.705 16.339 -20.955 1.00 13.69 38 LEU D N 1
ATOM 1699 C CA . LEU D 1 38 ? 17.485 16.161 -19.729 1.00 14.62 38 LEU D CA 1
ATOM 1700 C C . LEU D 1 38 ? 18.874 15.633 -20.050 1.00 14.80 38 LEU D C 1
ATOM 1701 O O . LEU D 1 38 ? 19.010 14.546 -20.623 1.00 14.43 38 LEU D O 1
ATOM 1706 N N . ASP D 1 39 ? 19.904 16.397 -19.694 1.00 14.65 39 ASP D N 1
ATOM 1707 C CA . ASP D 1 39 ? 21.276 15.909 -19.741 1.00 16.44 39 ASP D CA 1
ATOM 1708 C C . ASP D 1 39 ? 21.555 15.206 -18.424 1.00 16.17 39 ASP D C 1
ATOM 1709 O O . ASP D 1 39 ? 21.762 15.838 -17.385 1.00 17.25 39 ASP D O 1
ATOM 1714 N N . ALA D 1 40 ? 21.532 13.885 -18.461 1.00 13.08 40 ALA D N 1
ATOM 1715 C CA . ALA D 1 40 ? 21.359 13.101 -17.258 1.00 12.76 40 ALA D CA 1
ATOM 1716 C C . ALA D 1 40 ? 22.405 12.025 -17.083 1.00 12.78 40 ALA D C 1
ATOM 1717 O O . ALA D 1 40 ? 23.033 11.583 -18.053 1.00 15.03 40 ALA D O 1
ATOM 1719 N N . GLU D 1 41 ? 22.573 11.603 -15.837 1.00 13.03 41 GLU D N 1
ATOM 1720 C CA . GLU D 1 41 ? 23.238 10.353 -15.519 1.00 12.16 41 GLU D CA 1
ATOM 1721 C C . GLU D 1 41 ? 22.231 9.397 -14.875 1.00 13.30 41 GLU D C 1
ATOM 1722 O O . GLU D 1 41 ? 21.547 9.760 -13.912 1.00 12.08 41 GLU D O 1
ATOM 1728 N N . VAL D 1 42 ? 22.115 8.186 -15.412 1.00 11.59 42 VAL D N 1
ATOM 1729 C CA . VAL D 1 42 ? 21.137 7.235 -14.891 1.00 11.82 42 VAL D CA 1
ATOM 1730 C C . VAL D 1 42 ? 21.659 6.578 -13.628 1.00 14.38 42 VAL D C 1
ATOM 1731 O O . VAL D 1 42 ? 22.776 6.044 -13.614 1.00 14.35 42 VAL D O 1
ATOM 1735 N N . THR D 1 43 ? 20.856 6.627 -12.570 1.00 13.11 43 THR D N 1
ATOM 1736 C CA . THR D 1 43 ? 21.234 6.070 -11.281 1.00 13.42 43 THR D CA 1
ATOM 1737 C C . THR D 1 43 ? 20.391 4.858 -10.885 1.00 13.93 43 THR D C 1
ATOM 1738 O O . THR D 1 43 ? 20.682 4.193 -9.894 1.00 17.52 43 THR D O 1
ATOM 1742 N N . GLY D 1 44 ? 19.339 4.571 -11.652 1.00 12.58 44 GLY D N 1
ATOM 1743 C CA . GLY D 1 44 ? 18.523 3.397 -11.384 1.00 14.20 44 GLY D CA 1
ATOM 1744 C C . GLY D 1 44 ? 17.463 3.224 -12.456 1.00 10.99 44 GLY D C 1
ATOM 1745 O O . GLY D 1 44 ? 17.066 4.208 -13.083 1.00 12.22 44 GLY D O 1
ATOM 1746 N N . VAL D 1 45 ? 17.045 1.983 -12.693 1.00 11.87 45 VAL D N 1
ATOM 1747 C CA . VAL D 1 45 ? 16.002 1.676 -13.671 1.00 10.56 45 VAL D CA 1
ATOM 1748 C C . VAL D 1 45 ? 15.061 0.632 -13.103 1.00 13.17 45 VAL D C 1
ATOM 1749 O O . VAL D 1 45 ? 15.507 -0.422 -12.635 1.00 16.01 45 VAL D O 1
ATOM 1753 N N . SER D 1 46 ? 13.765 0.918 -13.130 1.00 11.21 46 SER D N 1
ATOM 1754 C CA . SER D 1 46 ? 12.763 -0.076 -12.764 1.00 12.43 46 SER D CA 1
ATOM 1755 C C . SER D 1 46 ? 11.906 -0.355 -13.994 1.00 12.18 46 SER D C 1
ATOM 1756 O O . SER D 1 46 ? 12.180 0.167 -15.076 1.00 13.46 46 SER D O 1
ATOM 1759 N N . ASN D 1 47 ? 10.870 -1.177 -13.841 1.00 12.46 47 ASN D N 1
ATOM 1760 C CA . ASN D 1 47 ? 9.991 -1.466 -14.969 1.00 14.71 47 ASN D CA 1
ATOM 1761 C C . ASN D 1 47 ? 9.419 -0.203 -15.599 1.00 11.98 47 ASN D C 1
ATOM 1762 O O . ASN D 1 47 ? 9.352 -0.084 -16.818 1.00 14.81 47 ASN D O 1
ATOM 1767 N N . TYR D 1 48 ? 9.041 0.756 -14.758 1.00 12.26 48 TYR D N 1
ATOM 1768 C CA . TYR D 1 48 ? 8.317 1.922 -15.260 1.00 12.41 48 TYR D CA 1
ATOM 1769 C C . TYR D 1 48 ? 9.004 3.252 -15.024 1.00 9.55 48 TYR D C 1
ATOM 1770 O O . TYR D 1 48 ? 8.500 4.285 -15.472 1.00 10.46 48 TYR D O 1
ATOM 1779 N N . GLU D 1 49 ? 10.161 3.236 -14.358 1.00 10.07 49 GLU D N 1
ATOM 1780 C CA . GLU D 1 49 ? 10.837 4.487 -13.965 1.00 9.66 49 GLU D CA 1
ATOM 1781 C C . GLU D 1 49 ? 12.301 4.475 -14.350 1.00 10.83 49 GLU D C 1
ATOM 1782 O O . GLU D 1 49 ? 12.931 3.406 -14.410 1.00 10.70 49 GLU D O 1
ATOM 1788 N N . ILE D 1 50 ? 12.852 5.658 -14.577 1.00 9.76 50 ILE D N 1
ATOM 1789 C CA . ILE D 1 50 ? 14.297 5.829 -14.685 1.00 9.99 50 ILE D CA 1
ATOM 1790 C C . ILE D 1 50 ? 14.703 6.914 -13.712 1.00 11.06 50 ILE D C 1
ATOM 1791 O O . ILE D 1 50 ? 14.159 8.023 -13.749 1.00 10.37 50 ILE D O 1
ATOM 1796 N N . MET D 1 51 ? 15.618 6.576 -12.807 1.00 10.36 51 MET D N 1
ATOM 1797 C CA . MET D 1 51 ? 16.149 7.527 -11.826 1.00 9.39 51 MET D CA 1
ATOM 1798 C C . MET D 1 51 ? 17.372 8.209 -12.405 1.00 10.76 51 MET D C 1
ATOM 1799 O O . MET D 1 51 ? 18.220 7.557 -13.001 1.00 11.28 51 MET D O 1
ATOM 1804 N N . VAL D 1 52 ? 17.457 9.527 -12.277 1.00 10.51 52 VAL D N 1
ATOM 1805 C CA . VAL D 1 52 ? 18.580 10.237 -12.861 1.00 10.94 52 VAL D CA 1
ATOM 1806 C C . VAL D 1 52 ? 19.087 11.348 -11.970 1.00 11.25 52 VAL D C 1
ATOM 1807 O O . VAL D 1 52 ? 18.363 11.847 -11.104 1.00 11.88 52 VAL D O 1
ATOM 1811 N N . LYS D 1 53 ? 20.340 11.730 -12.217 1.00 11.92 53 LYS D N 1
ATOM 1812 C CA . LYS D 1 53 ? 20.877 12.993 -11.735 1.00 12.44 53 LYS D CA 1
ATOM 1813 C C . LYS D 1 53 ? 20.961 13.954 -12.910 1.00 12.57 53 LYS D C 1
ATOM 1814 O O . LYS D 1 53 ? 21.453 13.593 -13.985 1.00 14.54 53 LYS D O 1
ATOM 1820 N N . VAL D 1 54 ? 20.456 15.162 -12.720 1.00 11.90 54 VAL D N 1
ATOM 1821 C CA . VAL D 1 54 ? 20.579 16.231 -13.699 1.00 14.17 54 VAL D CA 1
ATOM 1822 C C . VAL D 1 54 ? 21.134 17.423 -12.944 1.00 19.38 54 VAL D C 1
ATOM 1823 O O . VAL D 1 54 ? 20.458 17.978 -12.080 1.00 18.45 54 VAL D O 1
ATOM 1827 N N . GLY D 1 55 ? 22.372 17.791 -13.252 1.00 24.70 55 GLY D N 1
ATOM 1828 C CA . GLY D 1 55 ? 23.069 18.790 -12.463 1.00 29.06 55 GLY D CA 1
ATOM 1829 C C . GLY D 1 55 ? 23.078 18.365 -11.007 1.00 19.99 55 GLY D C 1
ATOM 1830 O O . GLY D 1 55 ? 23.479 17.247 -10.681 1.00 25.67 55 GLY D O 1
ATOM 1831 N N . ASP D 1 56 ? 22.592 19.243 -10.135 1.00 26.31 56 ASP D N 1
ATOM 1832 C CA . ASP D 1 56 ? 22.546 18.966 -8.701 1.00 28.46 56 ASP D CA 1
ATOM 1833 C C . ASP D 1 56 ? 21.257 18.267 -8.279 1.00 28.88 56 ASP D C 1
ATOM 1834 O O . ASP D 1 56 ? 21.101 17.903 -7.110 1.00 28.68 56 ASP D O 1
ATOM 1839 N N . ARG D 1 57 ? 20.342 18.086 -9.231 1.00 19.85 57 ARG D N 1
ATOM 1840 C CA . ARG D 1 57 ? 18.991 17.604 -8.941 1.00 17.37 57 ARG D CA 1
ATOM 1841 C C . ARG D 1 57 ? 18.855 16.096 -9.094 1.00 14.69 57 ARG D C 1
ATOM 1842 O O . ARG D 1 57 ? 19.450 15.506 -9.985 1.00 15.83 57 ARG D O 1
ATOM 1850 N N . ASN D 1 58 ? 18.053 15.486 -8.233 1.00 12.47 58 ASN D N 1
ATOM 1851 C CA . ASN D 1 58 ? 17.698 14.082 -8.381 1.00 10.87 58 ASN D CA 1
ATOM 1852 C C . ASN D 1 58 ? 16.264 13.971 -8.845 1.00 10.16 58 ASN D C 1
ATOM 1853 O O . ASN D 1 58 ? 15.378 14.573 -8.248 1.00 11.01 58 ASN D O 1
ATOM 1858 N N . LEU D 1 59 ? 16.051 13.223 -9.922 1.00 10.39 59 LEU D N 1
ATOM 1859 C CA . LEU D 1 59 ? 14.719 13.091 -10.504 1.00 9.26 59 LEU D CA 1
ATOM 1860 C C . LEU D 1 59 ? 14.311 11.637 -10.631 1.00 9.92 59 LEU D C 1
ATOM 1861 O O . LEU D 1 59 ? 15.137 10.772 -10.935 1.00 10.21 59 LEU D O 1
ATOM 1866 N N . LEU D 1 60 ? 13.026 11.382 -10.444 1.00 8.16 60 LEU D N 1
ATOM 1867 C CA . LEU D 1 60 ? 12.410 10.127 -10.853 1.00 7.72 60 LEU D CA 1
ATOM 1868 C C . LEU D 1 60 ? 11.650 10.445 -12.142 1.00 8.54 60 LEU D C 1
ATOM 1869 O O . LEU D 1 60 ? 10.737 11.270 -12.126 1.00 10.18 60 LEU D O 1
ATOM 1874 N N . VAL D 1 61 ? 12.033 9.821 -13.247 1.00 8.66 61 VAL D N 1
ATOM 1875 C CA . VAL D 1 61 ? 11.400 10.070 -14.536 1.00 7.90 61 VAL D CA 1
ATOM 1876 C C . VAL D 1 61 ? 10.540 8.868 -14.913 1.00 8.75 61 VAL D C 1
ATOM 1877 O O . VAL D 1 61 ? 11.008 7.728 -14.888 1.00 8.91 61 VAL D O 1
ATOM 1881 N N . PHE D 1 62 ? 9.272 9.092 -15.239 1.00 7.01 62 PHE D N 1
ATOM 1882 C CA . PHE D 1 62 ? 8.455 7.977 -15.701 1.00 7.74 62 PHE D CA 1
ATOM 1883 C C . PHE D 1 62 ? 8.736 7.674 -17.152 1.00 7.57 62 PHE D C 1
ATOM 1884 O O . PHE D 1 62 ? 8.778 8.578 -17.987 1.00 8.52 62 PHE D O 1
ATOM 1892 N N . LYS D 1 63 ? 8.931 6.390 -17.461 1.00 7.76 63 LYS D N 1
ATOM 1893 C CA . LYS D 1 63 ? 9.217 6.027 -18.845 1.00 8.12 63 LYS D CA 1
ATOM 1894 C C . LYS D 1 63 ? 8.108 6.469 -19.806 1.00 7.97 63 LYS D C 1
ATOM 1895 O O . LYS D 1 63 ? 8.409 6.835 -20.930 1.00 8.73 63 LYS D O 1
ATOM 1901 N N . HIS D 1 64 ? 6.842 6.490 -19.353 1.00 7.91 64 HIS D N 1
ATOM 1902 C CA . HIS D 1 64 ? 5.753 6.901 -20.239 1.00 7.77 64 HIS D CA 1
ATOM 1903 C C . HIS D 1 64 ? 5.889 8.351 -20.707 1.00 9.08 64 HIS D C 1
ATOM 1904 O O . HIS D 1 64 ? 5.294 8.737 -21.725 1.00 9.40 64 HIS D O 1
ATOM 1911 N N . ALA D 1 65 ? 6.689 9.147 -19.989 1.00 7.88 65 ALA D N 1
ATOM 1912 C CA . ALA D 1 65 ? 6.904 10.542 -20.351 1.00 8.16 65 ALA D CA 1
ATOM 1913 C C . ALA D 1 65 ? 8.101 10.748 -21.283 1.00 7.97 65 ALA D C 1
ATOM 1914 O O . ALA D 1 65 ? 8.379 11.872 -21.703 1.00 10.29 65 ALA D O 1
ATOM 1916 N N . ILE D 1 66 ? 8.822 9.669 -21.573 1.00 7.94 66 ILE D N 1
ATOM 1917 C CA . ILE D 1 66 ? 10.014 9.730 -22.410 1.00 8.99 66 ILE D CA 1
ATOM 1918 C C . ILE D 1 66 ? 9.664 9.360 -23.842 1.00 8.75 66 ILE D C 1
ATOM 1919 O O . ILE D 1 66 ? 8.949 8.383 -24.077 1.00 9.80 66 ILE D O 1
ATOM 1924 N N . ASP D 1 67 ? 10.149 10.135 -24.795 1.00 8.51 67 ASP D N 1
ATOM 1925 C CA . ASP D 1 67 ? 10.018 9.777 -26.203 1.00 7.93 67 ASP D CA 1
ATOM 1926 C C . ASP D 1 67 ? 11.196 8.899 -26.636 1.00 8.72 67 ASP D C 1
ATOM 1927 O O . ASP D 1 67 ? 10.990 7.786 -27.136 1.00 9.58 67 ASP D O 1
ATOM 1932 N N . TYR D 1 68 ? 12.428 9.379 -26.453 1.00 8.48 68 TYR D N 1
ATOM 1933 C CA . TYR D 1 68 ? 13.597 8.561 -26.752 1.00 9.18 68 TYR D CA 1
ATOM 1934 C C . TYR D 1 68 ? 14.775 9.029 -25.929 1.00 8.72 68 TYR D C 1
ATOM 1935 O O . TYR D 1 68 ? 14.763 10.113 -25.334 1.00 10.09 68 TYR D O 1
ATOM 1944 N N . ILE D 1 69 ? 15.793 8.184 -25.893 1.00 9.13 69 ILE D N 1
ATOM 1945 C CA . ILE D 1 69 ? 17.012 8.440 -25.121 1.00 8.58 69 ILE D CA 1
ATOM 1946 C C . ILE D 1 69 ? 18.217 8.278 -26.037 1.00 10.84 69 ILE D C 1
ATOM 1947 O O . ILE D 1 69 ? 18.362 7.256 -26.716 1.00 11.11 69 ILE D O 1
ATOM 1952 N N . GLU D 1 70 ? 19.068 9.299 -26.088 1.00 10.75 70 GLU D N 1
ATOM 1953 C CA . GLU D 1 70 ? 20.337 9.192 -26.810 1.00 11.04 70 GLU D CA 1
ATOM 1954 C C . GLU D 1 70 ? 21.427 8.756 -25.833 1.00 12.02 70 GLU D C 1
ATOM 1955 O O . GLU D 1 70 ? 21.536 9.302 -24.741 1.00 12.18 70 GLU D O 1
ATOM 1961 N N . TYR D 1 71 ? 22.221 7.758 -26.198 1.00 14.05 71 TYR D N 1
ATOM 1962 C CA . TYR D 1 71 ? 23.203 7.212 -25.260 1.00 12.98 71 TYR D CA 1
ATOM 1963 C C . TYR D 1 71 ? 24.485 6.844 -25.990 1.00 16.98 71 TYR D C 1
ATOM 1964 O O . TYR D 1 71 ? 24.510 6.854 -27.223 1.00 16.94 71 TYR D O 1
ATOM 1974 N N . ASN E 1 16 ? 7.540 -5.411 -10.313 1.00 47.77 16 ASN E N 1
ATOM 1975 C CA . ASN E 1 16 ? 7.078 -5.293 -8.935 1.00 46.34 16 ASN E CA 1
ATOM 1976 C C . ASN E 1 16 ? 7.728 -4.120 -8.200 1.00 42.35 16 ASN E C 1
ATOM 1977 O O . ASN E 1 16 ? 7.039 -3.310 -7.583 1.00 45.07 16 ASN E O 1
ATOM 1982 N N . PHE E 1 17 ? 9.054 -4.039 -8.247 1.00 31.82 17 PHE E N 1
ATOM 1983 C CA . PHE E 1 17 ? 9.763 -2.982 -7.538 1.00 27.20 17 PHE E CA 1
ATOM 1984 C C . PHE E 1 17 ? 9.484 -1.628 -8.164 1.00 21.94 17 PHE E C 1
ATOM 1985 O O . PHE E 1 17 ? 9.462 -1.486 -9.390 1.00 21.94 17 PHE E O 1
ATOM 1993 N N . GLU E 1 18 ? 9.283 -0.627 -7.318 1.00 18.36 18 GLU E N 1
ATOM 1994 C CA . GLU E 1 18 ? 9.221 0.736 -7.813 1.00 14.77 18 GLU E CA 1
ATOM 1995 C C . GLU E 1 18 ? 9.910 1.712 -6.883 1.00 15.86 18 GLU E C 1
ATOM 1996 O O . GLU E 1 18 ? 9.857 1.598 -5.652 1.00 19.05 18 GLU E O 1
ATOM 2002 N N . TYR E 1 19 ? 10.554 2.697 -7.487 1.00 12.09 19 TYR E N 1
ATOM 2003 C CA . TYR E 1 19 ? 11.220 3.733 -6.717 1.00 11.76 19 TYR E CA 1
ATOM 2004 C C . TYR E 1 19 ? 10.238 4.716 -6.100 1.00 12.86 19 TYR E C 1
ATOM 2005 O O . TYR E 1 19 ? 10.531 5.292 -5.052 1.00 13.97 19 TYR E O 1
ATOM 2014 N N . ALA E 1 20 ? 9.084 4.908 -6.734 1.00 11.47 20 ALA E N 1
ATOM 2015 C CA . ALA E 1 20 ? 8.156 5.926 -6.249 1.00 10.56 20 ALA E CA 1
ATOM 2016 C C . ALA E 1 20 ? 7.700 5.671 -4.808 1.00 12.67 20 ALA E C 1
ATOM 2017 O O . ALA E 1 20 ? 7.443 6.614 -4.060 1.00 11.73 20 ALA E O 1
ATOM 2019 N N . ARG E 1 21 ? 7.603 4.398 -4.425 1.00 14.06 21 ARG E N 1
ATOM 2020 C CA A ARG E 1 21 ? 7.165 4.056 -3.076 0.55 16.21 21 ARG E CA 1
ATOM 2021 C CA B ARG E 1 21 ? 7.198 4.012 -3.072 0.45 16.25 21 ARG E CA 1
ATOM 2022 C C . ARG E 1 21 ? 8.100 4.637 -2.025 1.00 14.05 21 ARG E C 1
ATOM 2023 O O . ARG E 1 21 ? 7.654 4.972 -0.924 1.00 15.89 21 ARG E O 1
ATOM 2038 N N . ARG E 1 22 ? 9.375 4.779 -2.376 1.00 14.55 22 ARG E N 1
ATOM 2039 C CA . ARG E 1 22 ? 10.383 5.330 -1.472 1.00 17.46 22 ARG E CA 1
ATOM 2040 C C . ARG E 1 22 ? 10.210 6.829 -1.240 1.00 17.56 22 ARG E C 1
ATOM 2041 O O . ARG E 1 22 ? 10.866 7.411 -0.373 1.00 18.03 22 ARG E O 1
ATOM 2049 N N . LEU E 1 23 ? 9.343 7.465 -2.018 1.00 13.20 23 LEU E N 1
ATOM 2050 C CA . LEU E 1 23 ? 9.090 8.891 -1.832 1.00 13.74 23 LEU E CA 1
ATOM 2051 C C . LEU E 1 23 ? 8.016 9.162 -0.782 1.00 11.51 23 LEU E C 1
ATOM 2052 O O . LEU E 1 23 ? 7.734 10.313 -0.471 1.00 12.09 23 LEU E O 1
ATOM 2057 N N . ASN E 1 24 ? 7.404 8.112 -0.235 1.00 12.23 24 ASN E N 1
ATOM 2058 C CA . ASN E 1 24 ? 6.367 8.315 0.763 1.00 12.24 24 ASN E CA 1
ATOM 2059 C C . ASN E 1 24 ? 6.937 9.076 1.959 1.00 11.82 24 ASN E C 1
ATOM 2060 O O . ASN E 1 24 ? 7.991 8.714 2.485 1.00 15.67 24 ASN E O 1
ATOM 2065 N N . GLY E 1 25 ? 6.270 10.154 2.348 1.00 12.55 25 GLY E N 1
ATOM 2066 C CA . GLY E 1 25 ? 6.721 10.957 3.469 1.00 13.04 25 GLY E CA 1
ATOM 2067 C C . GLY E 1 25 ? 7.669 12.081 3.079 1.00 14.50 25 GLY E C 1
ATOM 2068 O O . GLY E 1 25 ? 8.050 12.901 3.918 1.00 16.85 25 GLY E O 1
ATOM 2069 N N . LYS E 1 26 ? 8.082 12.118 1.815 1.00 11.27 26 LYS E N 1
ATOM 2070 C CA . LYS E 1 26 ? 8.939 13.189 1.330 1.00 11.43 26 LYS E CA 1
ATOM 2071 C C . LYS E 1 26 ? 8.110 14.343 0.789 1.00 9.74 26 LYS E C 1
ATOM 2072 O O . LYS E 1 26 ? 6.949 14.169 0.400 1.00 11.66 26 LYS E O 1
ATOM 2078 N N . LYS E 1 27 ? 8.697 15.529 0.782 1.00 8.69 27 LYS E N 1
ATOM 2079 C CA A LYS E 1 27 ? 8.134 16.664 0.061 0.43 9.16 27 LYS E CA 1
ATOM 2080 C CA B LYS E 1 27 ? 8.122 16.647 0.048 0.57 9.13 27 LYS E CA 1
ATOM 2081 C C . LYS E 1 27 ? 8.901 16.826 -1.246 1.00 9.71 27 LYS E C 1
ATOM 2082 O O . LYS E 1 27 ? 10.129 16.974 -1.248 1.00 9.94 27 LYS E O 1
ATOM 2093 N N . VAL E 1 28 ? 8.174 16.783 -2.350 1.00 8.84 28 VAL E N 1
ATOM 2094 C CA . VAL E 1 28 ? 8.753 16.704 -3.673 1.00 8.57 28 VAL E CA 1
ATOM 2095 C C . VAL E 1 28 ? 8.121 17.730 -4.588 1.00 9.63 28 VAL E C 1
ATOM 2096 O O . VAL E 1 28 ? 7.114 18.358 -4.237 1.00 10.55 28 VAL E O 1
ATOM 2100 N N . LYS E 1 29 ? 8.706 17.879 -5.771 1.00 8.99 29 LYS E N 1
ATOM 2101 C CA . LYS E 1 29 ? 8.073 18.658 -6.833 1.00 9.04 29 LYS E CA 1
ATOM 2102 C C . LYS E 1 29 ? 7.624 17.708 -7.926 1.00 7.78 29 LYS E C 1
ATOM 2103 O O . LYS E 1 29 ? 8.458 17.026 -8.541 1.00 8.48 29 LYS E O 1
ATOM 2109 N N . ILE E 1 30 ? 6.313 17.654 -8.152 1.00 8.22 30 ILE E N 1
ATOM 2110 C CA . ILE E 1 30 ? 5.743 16.762 -9.159 1.00 8.61 30 ILE E CA 1
ATOM 2111 C C . ILE E 1 30 ? 5.480 17.565 -10.425 1.00 7.77 30 ILE E C 1
ATOM 2112 O O . ILE E 1 30 ? 4.683 18.508 -10.414 1.00 8.91 30 ILE E O 1
ATOM 2117 N N . PHE E 1 31 ? 6.170 17.220 -11.504 1.00 7.01 31 PHE E N 1
ATOM 2118 C CA . PHE E 1 31 ? 6.000 17.908 -12.789 1.00 6.89 31 PHE E CA 1
ATOM 2119 C C . PHE E 1 31 ? 5.052 17.102 -13.661 1.00 7.55 31 PHE E C 1
ATOM 2120 O O . PHE E 1 31 ? 5.377 16.008 -14.138 1.00 8.63 31 PHE E O 1
ATOM 2128 N N . LEU E 1 32 ? 3.856 17.640 -13.842 1.00 8.27 32 LEU E N 1
ATOM 2129 C CA . LEU E 1 32 ? 2.781 16.958 -14.558 1.00 8.78 32 LEU E CA 1
ATOM 2130 C C . LEU E 1 32 ? 2.873 17.158 -16.065 1.00 8.98 32 LEU E C 1
ATOM 2131 O O . LEU E 1 32 ? 3.469 18.122 -16.538 1.00 9.00 32 LEU E O 1
ATOM 2136 N N . ARG E 1 33 ? 2.230 16.267 -16.813 1.00 9.09 33 ARG E N 1
ATOM 2137 C CA . ARG E 1 33 ? 2.256 16.318 -18.278 1.00 9.44 33 ARG E CA 1
ATOM 2138 C C . ARG E 1 33 ? 1.636 17.588 -18.878 1.00 12.08 33 ARG E C 1
ATOM 2139 O O . ARG E 1 33 ? 1.903 17.916 -20.037 1.00 15.50 33 ARG E O 1
ATOM 2147 N N . ASN E 1 34 ? 0.824 18.305 -18.103 1.00 9.85 34 ASN E N 1
ATOM 2148 C CA . ASN E 1 34 ? 0.220 19.558 -18.562 1.00 11.86 34 ASN E CA 1
ATOM 2149 C C . ASN E 1 34 ? 1.081 20.775 -18.275 1.00 13.37 34 ASN E C 1
ATOM 2150 O O . ASN E 1 34 ? 0.649 21.901 -18.495 1.00 14.01 34 ASN E O 1
ATOM 2155 N N . GLY E 1 35 ? 2.280 20.564 -17.747 1.00 10.34 35 GLY E N 1
ATOM 2156 C CA . GLY E 1 35 ? 3.173 21.665 -17.446 1.00 10.76 35 GLY E CA 1
ATOM 2157 C C . GLY E 1 35 ? 3.038 22.252 -16.053 1.00 9.05 35 GLY E C 1
ATOM 2158 O O . GLY E 1 35 ? 3.705 23.225 -15.718 1.00 10.58 35 GLY E O 1
ATOM 2159 N N . GLU E 1 36 ? 2.174 21.662 -15.233 1.00 10.12 36 GLU E N 1
ATOM 2160 C CA . GLU E 1 36 ? 1.930 22.113 -13.872 1.00 10.18 36 GLU E CA 1
ATOM 2161 C C . GLU E 1 36 ? 2.982 21.537 -12.937 1.00 10.54 36 GLU E C 1
ATOM 2162 O O . GLU E 1 36 ? 3.468 20.425 -13.170 1.00 11.46 36 GLU E O 1
ATOM 2168 N N . VAL E 1 37 ? 3.370 22.269 -11.902 1.00 9.43 37 VAL E N 1
ATOM 2169 C CA . VAL E 1 37 ? 4.201 21.677 -10.863 1.00 10.62 37 VAL E CA 1
ATOM 2170 C C . VAL E 1 37 ? 3.443 21.712 -9.536 1.00 11.36 37 VAL E C 1
ATOM 2171 O O . VAL E 1 37 ? 2.829 22.716 -9.165 1.00 13.06 37 VAL E O 1
ATOM 2175 N N . LEU E 1 38 ? 3.471 20.582 -8.842 1.00 9.65 38 LEU E N 1
ATOM 2176 C CA . LEU E 1 38 ? 2.884 20.467 -7.514 1.00 9.31 38 LEU E CA 1
ATOM 2177 C C . LEU E 1 38 ? 3.973 20.391 -6.466 1.00 10.72 38 LEU E C 1
ATOM 2178 O O . LEU E 1 38 ? 4.828 19.509 -6.537 1.00 10.75 38 LEU E O 1
ATOM 2183 N N . ASP E 1 39 ? 3.949 21.322 -5.514 1.00 11.07 39 ASP E N 1
ATOM 2184 C CA A ASP E 1 39 ? 4.799 21.271 -4.336 0.67 11.30 39 ASP E CA 1
ATOM 2185 C CA B ASP E 1 39 ? 4.800 21.255 -4.329 0.33 11.42 39 ASP E CA 1
ATOM 2186 C C . ASP E 1 39 ? 4.086 20.360 -3.338 1.00 12.05 39 ASP E C 1
ATOM 2187 O O . ASP E 1 39 ? 3.171 20.803 -2.642 1.00 14.88 39 ASP E O 1
ATOM 2196 N N . ALA E 1 40 ? 4.492 19.098 -3.291 1.00 9.90 40 ALA E N 1
ATOM 2197 C CA . ALA E 1 40 ? 3.650 18.062 -2.724 1.00 10.80 40 ALA E CA 1
ATOM 2198 C C . ALA E 1 40 ? 4.303 17.248 -1.628 1.00 10.48 40 ALA E C 1
ATOM 2199 O O . ALA E 1 40 ? 5.394 16.726 -1.829 1.00 11.75 40 ALA E O 1
ATOM 2201 N N . GLU E 1 41 ? 3.625 17.102 -0.495 1.00 9.06 41 GLU E N 1
ATOM 2202 C CA . GLU E 1 41 ? 4.031 16.109 0.481 1.00 10.23 41 GLU E CA 1
ATOM 2203 C C . GLU E 1 41 ? 3.345 14.788 0.146 1.00 10.12 41 GLU E C 1
ATOM 2204 O O . GLU E 1 41 ? 2.113 14.724 0.050 1.00 10.60 41 GLU E O 1
ATOM 2210 N N . VAL E 1 42 ? 4.138 13.750 -0.069 1.00 10.24 42 VAL E N 1
ATOM 2211 C CA . VAL E 1 42 ? 3.594 12.444 -0.430 1.00 10.43 42 VAL E CA 1
ATOM 2212 C C . VAL E 1 42 ? 3.082 11.727 0.809 1.00 11.73 42 VAL E C 1
ATOM 2213 O O . VAL E 1 42 ? 3.818 11.533 1.785 1.00 13.06 42 VAL E O 1
ATOM 2217 N N . THR E 1 43 ? 1.811 11.346 0.779 1.00 11.04 43 THR E N 1
ATOM 2218 C CA . THR E 1 43 ? 1.186 10.667 1.913 1.00 13.01 43 THR E CA 1
ATOM 2219 C C . THR E 1 43 ? 0.841 9.217 1.625 1.00 14.40 43 THR E C 1
ATOM 2220 O O . THR E 1 43 ? 0.504 8.472 2.543 1.00 17.45 43 THR E O 1
ATOM 2224 N N . GLY E 1 44 ? 0.943 8.798 0.367 1.00 11.64 44 GLY E N 1
ATOM 2225 C CA . GLY E 1 44 ? 0.700 7.413 0.026 1.00 11.44 44 GLY E CA 1
ATOM 2226 C C . GLY E 1 44 ? 1.041 7.132 -1.417 1.00 11.57 44 GLY E C 1
ATOM 2227 O O . GLY E 1 44 ? 0.994 8.037 -2.252 1.00 11.84 44 GLY E O 1
ATOM 2228 N N . VAL E 1 45 ? 1.415 5.894 -1.712 1.00 10.93 45 VAL E N 1
ATOM 2229 C CA . VAL E 1 45 ? 1.776 5.495 -3.068 1.00 10.84 45 VAL E CA 1
ATOM 2230 C C . VAL E 1 45 ? 1.182 4.120 -3.366 1.00 14.52 45 VAL E C 1
ATOM 2231 O O . VAL E 1 45 ? 1.366 3.180 -2.588 1.00 15.32 45 VAL E O 1
ATOM 2235 N N . SER E 1 46 ? 0.459 4.001 -4.475 1.00 10.92 46 SER E N 1
ATOM 2236 C CA . SER E 1 46 ? -0.043 2.709 -4.937 1.00 10.82 46 SER E CA 1
ATOM 2237 C C . SER E 1 46 ? 0.590 2.402 -6.288 1.00 11.62 46 SER E C 1
ATOM 2238 O O . SER E 1 46 ? 1.433 3.161 -6.774 1.00 11.49 46 SER E O 1
ATOM 2241 N N . ASN E 1 47 ? 0.174 1.315 -6.930 1.00 11.76 47 ASN E N 1
ATOM 2242 C CA . ASN E 1 47 ? 0.774 0.978 -8.211 1.00 12.25 47 ASN E CA 1
ATOM 2243 C C . ASN E 1 47 ? 0.603 2.108 -9.217 1.00 11.64 47 ASN E C 1
ATOM 2244 O O . ASN E 1 47 ? 1.511 2.409 -9.990 1.00 13.75 47 ASN E O 1
ATOM 2249 N N . TYR E 1 48 ? -0.562 2.754 -9.185 1.00 11.30 48 TYR E N 1
ATOM 2250 C CA . TYR E 1 48 ? -0.879 3.711 -10.233 1.00 10.30 48 TYR E CA 1
ATOM 2251 C C . TYR E 1 48 ? -1.164 5.134 -9.764 1.00 9.10 48 TYR E C 1
ATOM 2252 O O . TYR E 1 48 ? -1.424 6.005 -10.591 1.00 10.35 48 TYR E O 1
ATOM 2261 N N . GLU E 1 49 ? -1.093 5.364 -8.459 1.00 9.61 49 GLU E N 1
ATOM 2262 C CA . GLU E 1 49 ? -1.494 6.651 -7.871 1.00 9.69 49 GLU E CA 1
ATOM 2263 C C . GLU E 1 49 ? -0.464 7.134 -6.882 1.00 9.62 49 GLU E C 1
ATOM 2264 O O . GLU E 1 49 ? 0.245 6.329 -6.270 1.00 10.90 49 GLU E O 1
ATOM 2270 N N . ILE E 1 50 ? -0.392 8.451 -6.711 1.00 9.02 50 ILE E N 1
ATOM 2271 C CA . ILE E 1 50 ? 0.374 9.058 -5.626 1.00 9.31 50 ILE E CA 1
ATOM 2272 C C . ILE E 1 50 ? -0.555 10.037 -4.908 1.00 8.78 50 ILE E C 1
ATOM 2273 O O . ILE E 1 50 ? -1.142 10.927 -5.542 1.00 9.81 50 ILE E O 1
ATOM 2278 N N . MET E 1 51 ? -0.726 9.843 -3.604 1.00 9.22 51 MET E N 1
ATOM 2279 C CA . MET E 1 51 ? -1.556 10.701 -2.764 1.00 9.51 51 MET E CA 1
ATOM 2280 C C . MET E 1 51 ? -0.681 11.784 -2.198 1.00 9.29 51 MET E C 1
ATOM 2281 O O . MET E 1 51 ? 0.412 11.490 -1.707 1.00 10.78 51 MET E O 1
ATOM 2286 N N . VAL E 1 52 ? -1.138 13.030 -2.279 1.00 8.53 52 VAL E N 1
ATOM 2287 C CA . VAL E 1 52 ? -0.332 14.151 -1.829 1.00 9.53 52 VAL E CA 1
ATOM 2288 C C . VAL E 1 52 ? -1.144 15.207 -1.107 1.00 9.98 52 VAL E C 1
ATOM 2289 O O . VAL E 1 52 ? -2.360 15.323 -1.282 1.00 10.77 52 VAL E O 1
ATOM 2293 N N . LYS E 1 53 ? -0.448 15.952 -0.259 1.00 10.13 53 LYS E N 1
ATOM 2294 C CA A LYS E 1 53 ? -0.941 17.192 0.320 0.56 12.22 53 LYS E CA 1
ATOM 2295 C CA B LYS E 1 53 ? -0.976 17.193 0.281 0.44 12.23 53 LYS E CA 1
ATOM 2296 C C . LYS E 1 53 ? -0.219 18.345 -0.358 1.00 11.19 53 LYS E C 1
ATOM 2297 O O . LYS E 1 53 ? 1.019 18.357 -0.387 1.00 11.81 53 LYS E O 1
ATOM 2308 N N . VAL E 1 54 ? -0.962 19.297 -0.900 1.00 10.78 54 VAL E N 1
ATOM 2309 C CA . VAL E 1 54 ? -0.391 20.480 -1.523 1.00 12.24 54 VAL E CA 1
ATOM 2310 C C . VAL E 1 54 ? -1.009 21.677 -0.824 1.00 17.42 54 VAL E C 1
ATOM 2311 O O . VAL E 1 54 ? -2.170 22.008 -1.054 1.00 16.74 54 VAL E O 1
ATOM 2315 N N . GLY E 1 55 ? -0.239 22.305 0.052 1.00 19.79 55 GLY E N 1
ATOM 2316 C CA . GLY E 1 55 ? -0.795 23.304 0.944 1.00 21.99 55 GLY E CA 1
ATOM 2317 C C . GLY E 1 55 ? -1.854 22.623 1.782 1.00 17.80 55 GLY E C 1
ATOM 2318 O O . GLY E 1 55 ? -1.586 21.620 2.435 1.00 23.18 55 GLY E O 1
ATOM 2319 N N . ASP E 1 56 ? -3.077 23.138 1.735 1.00 21.98 56 ASP E N 1
ATOM 2320 C CA A ASP E 1 56 ? -4.168 22.551 2.499 0.45 22.30 56 ASP E CA 1
ATOM 2321 C CA B ASP E 1 56 ? -4.163 22.543 2.501 0.55 22.27 56 ASP E CA 1
ATOM 2322 C C . ASP E 1 56 ? -5.054 21.657 1.636 1.00 24.85 56 ASP E C 1
ATOM 2323 O O . ASP E 1 56 ? -6.092 21.183 2.091 1.00 26.64 56 ASP E O 1
ATOM 2332 N N . ARG E 1 57 ? -4.646 21.431 0.389 1.00 15.31 57 ARG E N 1
ATOM 2333 C CA . ARG E 1 57 ? -5.429 20.596 -0.526 1.00 15.39 57 ARG E CA 1
ATOM 2334 C C . ARG E 1 57 ? -4.963 19.150 -0.488 1.00 12.49 57 ARG E C 1
ATOM 2335 O O . ARG E 1 57 ? -3.766 18.884 -0.391 1.00 14.46 57 ARG E O 1
ATOM 2343 N N . ASN E 1 58 ? -5.913 18.222 -0.577 1.00 11.71 58 ASN E N 1
ATOM 2344 C CA . ASN E 1 58 ? -5.620 16.802 -0.696 1.00 11.18 58 ASN E CA 1
ATOM 2345 C C . ASN E 1 58 ? -5.880 16.369 -2.130 1.00 10.41 58 ASN E C 1
ATOM 2346 O O . ASN E 1 58 ? -6.976 16.587 -2.657 1.00 10.41 58 ASN E O 1
ATOM 2351 N N . LEU E 1 59 ? -4.865 15.781 -2.765 1.00 9.66 59 LEU E N 1
ATOM 2352 C CA . LEU E 1 59 ? -5.007 15.320 -4.147 1.00 8.23 59 LEU E CA 1
ATOM 2353 C C . LEU E 1 59 ? -4.668 13.847 -4.304 1.00 7.79 59 LEU E C 1
ATOM 2354 O O . LEU E 1 59 ? -3.778 13.321 -3.620 1.00 10.17 59 LEU E O 1
ATOM 2359 N N . LEU E 1 60 ? -5.374 13.194 -5.216 1.00 7.56 60 LEU E N 1
ATOM 2360 C CA . LEU E 1 60 ? -4.975 11.904 -5.761 1.00 7.94 60 LEU E CA 1
ATOM 2361 C C . LEU E 1 60 ? -4.402 12.198 -7.133 1.00 7.60 60 LEU E C 1
ATOM 2362 O O . LEU E 1 60 ? -5.109 12.717 -8.003 1.00 8.77 60 LEU E O 1
ATOM 2367 N N . VAL E 1 61 ? -3.124 11.892 -7.325 1.00 7.82 61 VAL E N 1
ATOM 2368 C CA . VAL E 1 61 ? -2.457 12.160 -8.594 1.00 7.08 61 VAL E CA 1
ATOM 2369 C C . VAL E 1 61 ? -2.235 10.841 -9.324 1.00 7.70 61 VAL E C 1
ATOM 2370 O O . VAL E 1 61 ? -1.675 9.910 -8.752 1.00 9.19 61 VAL E O 1
ATOM 2374 N N . PHE E 1 62 ? -2.646 10.752 -10.583 1.00 7.35 62 PHE E N 1
ATOM 2375 C CA . PHE E 1 62 ? -2.366 9.533 -11.333 1.00 7.88 62 PHE E CA 1
ATOM 2376 C C . PHE E 1 62 ? -0.949 9.550 -11.868 1.00 7.79 62 PHE E C 1
ATOM 2377 O O . PHE E 1 62 ? -0.507 10.540 -12.459 1.00 8.07 62 PHE E O 1
ATOM 2385 N N . LYS E 1 63 ? -0.225 8.455 -11.664 1.00 7.33 63 LYS E N 1
ATOM 2386 C CA . LYS E 1 63 ? 1.154 8.398 -12.154 1.00 8.25 63 LYS E CA 1
ATOM 2387 C C . LYS E 1 63 ? 1.245 8.627 -13.668 1.00 7.65 63 LYS E C 1
ATOM 2388 O O . LYS E 1 63 ? 2.215 9.234 -14.127 1.00 8.10 63 LYS E O 1
ATOM 2394 N N . HIS E 1 64 ? 0.234 8.203 -14.437 1.00 7.50 64 HIS E N 1
ATOM 2395 C CA . HIS E 1 64 ? 0.282 8.411 -15.891 1.00 7.93 64 HIS E CA 1
ATOM 2396 C C . HIS E 1 64 ? 0.312 9.879 -16.280 1.00 8.19 64 HIS E C 1
ATOM 2397 O O . HIS E 1 64 ? 0.718 10.219 -17.395 1.00 9.21 64 HIS E O 1
ATOM 2404 N N . ALA E 1 65 ? -0.113 10.752 -15.366 1.00 7.30 65 ALA E N 1
ATOM 2405 C CA . ALA E 1 65 ? -0.127 12.191 -15.625 1.00 7.23 65 ALA E CA 1
ATOM 2406 C C . ALA E 1 65 ? 1.168 12.877 -15.201 1.00 6.96 65 ALA E C 1
ATOM 2407 O O . ALA E 1 65 ? 1.320 14.083 -15.401 1.00 9.49 65 ALA E O 1
ATOM 2409 N N . ILE E 1 66 ? 2.086 12.126 -14.601 1.00 7.13 66 ILE E N 1
ATOM 2410 C CA . ILE E 1 66 ? 3.341 12.687 -14.106 1.00 7.48 66 ILE E CA 1
ATOM 2411 C C . ILE E 1 66 ? 4.418 12.482 -15.152 1.00 7.62 66 ILE E C 1
ATOM 2412 O O . ILE E 1 66 ? 4.544 11.393 -15.716 1.00 9.27 66 ILE E O 1
ATOM 2417 N N . ASP E 1 67 ? 5.194 13.527 -15.422 1.00 7.63 67 ASP E N 1
ATOM 2418 C CA . ASP E 1 67 ? 6.376 13.377 -16.273 1.00 7.91 67 ASP E CA 1
ATOM 2419 C C . ASP E 1 67 ? 7.591 12.990 -15.429 1.00 7.55 67 ASP E C 1
ATOM 2420 O O . ASP E 1 67 ? 8.255 11.983 -15.711 1.00 8.42 67 ASP E O 1
ATOM 2425 N N . TYR E 1 68 ? 7.911 13.791 -14.412 1.00 7.52 68 TYR E N 1
ATOM 2426 C CA . TYR E 1 68 ? 8.995 13.443 -13.508 1.00 6.59 68 TYR E CA 1
ATOM 2427 C C . TYR E 1 68 ? 8.765 14.105 -12.159 1.00 6.94 68 TYR E C 1
ATOM 2428 O O . TYR E 1 68 ? 7.945 15.020 -12.010 1.00 7.77 68 TYR E O 1
ATOM 2437 N N . ILE E 1 69 ? 9.511 13.624 -11.180 1.00 7.27 69 ILE E N 1
ATOM 2438 C CA . ILE E 1 69 ? 9.437 14.114 -9.812 1.00 8.06 69 ILE E CA 1
ATOM 2439 C C . ILE E 1 69 ? 10.832 14.515 -9.338 1.00 8.67 69 ILE E C 1
ATOM 2440 O O . ILE E 1 69 ? 11.766 13.718 -9.429 1.00 9.63 69 ILE E O 1
ATOM 2445 N N . GLU E 1 70 ? 10.980 15.733 -8.832 1.00 8.01 70 GLU E N 1
ATOM 2446 C CA . GLU E 1 70 ? 12.239 16.178 -8.234 1.00 9.16 70 GLU E CA 1
ATOM 2447 C C . GLU E 1 70 ? 12.139 15.973 -6.728 1.00 9.16 70 GLU E C 1
ATOM 2448 O O . GLU E 1 70 ? 11.172 16.409 -6.099 1.00 10.28 70 GLU E O 1
ATOM 2454 N N . TYR E 1 71 ? 13.130 15.310 -6.144 1.00 10.03 71 TYR E N 1
ATOM 2455 C CA . TYR E 1 71 ? 13.082 15.015 -4.708 1.00 10.58 71 TYR E CA 1
ATOM 2456 C C . TYR E 1 71 ? 14.418 15.291 -4.054 1.00 14.33 71 TYR E C 1
ATOM 2457 O O . TYR E 1 71 ? 15.425 15.515 -4.733 1.00 14.20 71 TYR E O 1
ATOM 2467 N N . ASN F 1 16 ? -2.771 -4.670 -5.847 1.00 43.12 16 ASN F N 1
ATOM 2468 C CA . ASN F 1 16 ? -4.133 -4.533 -6.354 1.00 42.83 16 ASN F CA 1
ATOM 2469 C C . ASN F 1 16 ? -4.842 -3.317 -5.759 1.00 40.50 16 ASN F C 1
ATOM 2470 O O . ASN F 1 16 ? -5.887 -2.888 -6.256 1.00 40.45 16 ASN F O 1
ATOM 2475 N N . PHE F 1 17 ? -4.274 -2.780 -4.684 1.00 31.46 17 PHE F N 1
ATOM 2476 C CA . PHE F 1 17 ? -4.896 -1.698 -3.940 1.00 23.91 17 PHE F CA 1
ATOM 2477 C C . PHE F 1 17 ? -4.995 -0.436 -4.775 1.00 20.39 17 PHE F C 1
ATOM 2478 O O . PHE F 1 17 ? -4.080 -0.097 -5.525 1.00 22.25 17 PHE F O 1
ATOM 2486 N N . GLU F 1 18 ? -6.111 0.267 -4.641 1.00 17.03 18 GLU F N 1
ATOM 2487 C CA . GLU F 1 18 ? -6.182 1.604 -5.207 1.00 18.48 18 GLU F CA 1
ATOM 2488 C C . GLU F 1 18 ? -6.898 2.555 -4.264 1.00 15.54 18 GLU F C 1
ATOM 2489 O O . GLU F 1 18 ? -7.914 2.231 -3.632 1.00 18.58 18 GLU F O 1
ATOM 2495 N N . TYR F 1 19 ? -6.342 3.749 -4.166 1.00 11.54 19 TYR F N 1
ATOM 2496 C CA . TYR F 1 19 ? -6.945 4.799 -3.374 1.00 11.34 19 TYR F CA 1
ATOM 2497 C C . TYR F 1 19 ? -8.231 5.349 -3.988 1.00 12.28 19 TYR F C 1
ATOM 2498 O O . TYR F 1 19 ? -9.098 5.847 -3.266 1.00 13.30 19 TYR F O 1
ATOM 2507 N N . ALA F 1 20 ? -8.355 5.291 -5.315 1.00 10.88 20 ALA F N 1
ATOM 2508 C CA . ALA F 1 20 ? -9.521 5.883 -5.973 1.00 10.19 20 ALA F CA 1
ATOM 2509 C C . ALA F 1 20 ? -10.841 5.293 -5.489 1.00 12.74 20 ALA F C 1
ATOM 2510 O O . ALA F 1 20 ? -11.847 5.989 -5.447 1.00 11.80 20 ALA F O 1
ATOM 2512 N N . ARG F 1 21 ? -10.832 4.010 -5.136 1.00 13.30 21 ARG F N 1
ATOM 2513 C CA . ARG F 1 21 ? -12.059 3.365 -4.677 1.00 14.68 21 ARG F CA 1
ATOM 2514 C C . ARG F 1 21 ? -12.623 4.040 -3.438 1.00 12.86 21 ARG F C 1
ATOM 2515 O O . ARG F 1 21 ? -13.845 4.067 -3.251 1.00 16.87 21 ARG F O 1
ATOM 2523 N N . ARG F 1 22 ? -11.754 4.615 -2.611 1.00 14.05 22 ARG F N 1
ATOM 2524 C CA . ARG F 1 22 ? -12.184 5.284 -1.388 1.00 16.63 22 ARG F CA 1
ATOM 2525 C C . ARG F 1 22 ? -12.876 6.617 -1.655 1.00 16.18 22 ARG F C 1
ATOM 2526 O O . ARG F 1 22 ? -13.415 7.235 -0.734 1.00 19.58 22 ARG F O 1
ATOM 2534 N N . LEU F 1 23 ? -12.859 7.070 -2.902 1.00 13.12 23 LEU F N 1
ATOM 2535 C CA . LEU F 1 23 ? -13.544 8.308 -3.260 1.00 12.43 23 LEU F CA 1
ATOM 2536 C C . LEU F 1 23 ? -15.015 8.080 -3.578 1.00 11.86 23 LEU F C 1
ATOM 2537 O O . LEU F 1 23 ? -15.760 9.032 -3.785 1.00 12.30 23 LEU F O 1
ATOM 2542 N N . ASN F 1 24 ? -15.447 6.822 -3.628 1.00 12.20 24 ASN F N 1
ATOM 2543 C CA . ASN F 1 24 ? -16.847 6.547 -3.911 1.00 13.83 24 ASN F CA 1
ATOM 2544 C C . ASN F 1 24 ? -17.736 7.230 -2.873 1.00 13.22 24 ASN F C 1
ATOM 2545 O O . ASN F 1 24 ? -17.498 7.116 -1.664 1.00 15.13 24 ASN F O 1
ATOM 2550 N N . GLY F 1 25 ? -18.728 7.969 -3.355 1.00 11.69 25 GLY F N 1
ATOM 2551 C CA . GLY F 1 25 ? -19.629 8.709 -2.491 1.00 13.51 25 GLY F CA 1
ATOM 2552 C C . GLY F 1 25 ? -19.186 10.129 -2.180 1.00 15.05 25 GLY F C 1
ATOM 2553 O O . GLY F 1 25 ? -19.959 10.915 -1.637 1.00 16.37 25 GLY F O 1
ATOM 2554 N N . LYS F 1 26 ? -17.939 10.471 -2.501 1.00 12.89 26 LYS F N 1
ATOM 2555 C CA . LYS F 1 26 ? -17.458 11.840 -2.301 1.00 11.08 26 LYS F CA 1
ATOM 2556 C C . LYS F 1 26 ? -17.804 12.736 -3.479 1.00 9.72 26 LYS F C 1
ATOM 2557 O O . LYS F 1 26 ? -17.965 12.265 -4.607 1.00 12.21 26 LYS F O 1
ATOM 2563 N N . LYS F 1 27 ? -17.863 14.038 -3.235 1.00 9.48 27 LYS F N 1
ATOM 2564 C CA . LYS F 1 27 ? -17.938 14.993 -4.324 1.00 10.19 27 LYS F CA 1
ATOM 2565 C C . LYS F 1 27 ? -16.573 15.642 -4.461 1.00 10.01 27 LYS F C 1
ATOM 2566 O O . LYS F 1 27 ? -16.025 16.182 -3.498 1.00 10.23 27 LYS F O 1
ATOM 2572 N N . VAL F 1 28 ? -16.012 15.545 -5.662 1.00 8.86 28 VAL F N 1
ATOM 2573 C CA . VAL F 1 28 ? -14.604 15.851 -5.885 1.00 8.85 28 VAL F CA 1
ATOM 2574 C C . VAL F 1 28 ? -14.458 16.796 -7.067 1.00 8.88 28 VAL F C 1
ATOM 2575 O O . VAL F 1 28 ? -15.422 17.069 -7.782 1.00 10.00 28 VAL F O 1
ATOM 2579 N N . LYS F 1 29 ? -13.248 17.299 -7.279 1.00 8.99 29 LYS F N 1
ATOM 2580 C CA . LYS F 1 29 ? -12.925 18.025 -8.509 1.00 9.08 29 LYS F CA 1
ATOM 2581 C C . LYS F 1 29 ? -11.998 17.172 -9.339 1.00 9.10 29 LYS F C 1
ATOM 2582 O O . LYS F 1 29 ? -10.918 16.803 -8.879 1.00 9.28 29 LYS F O 1
ATOM 2588 N N . ILE F 1 30 ? -12.447 16.822 -10.537 1.00 8.72 30 ILE F N 1
ATOM 2589 C CA . ILE F 1 30 ? -11.651 15.989 -11.437 1.00 7.57 30 ILE F CA 1
ATOM 2590 C C . ILE F 1 30 ? -10.956 16.896 -12.431 1.00 8.61 30 ILE F C 1
ATOM 2591 O O . ILE F 1 30 ? -11.627 17.566 -13.223 1.00 9.35 30 ILE F O 1
ATOM 2596 N N . PHE F 1 31 ? -9.623 16.944 -12.378 1.00 7.38 31 PHE F N 1
ATOM 2597 C CA . PHE F 1 31 ? -8.847 17.777 -13.296 1.00 7.36 31 PHE F CA 1
ATOM 2598 C C . PHE F 1 31 ? -8.458 16.922 -14.492 1.00 7.57 31 PHE F C 1
ATOM 2599 O O . PHE F 1 31 ? -7.573 16.067 -14.409 1.00 9.22 31 PHE F O 1
ATOM 2607 N N . LEU F 1 32 ? -9.175 17.114 -15.590 1.00 8.30 32 LEU F N 1
ATOM 2608 C CA . LEU F 1 32 ? -8.975 16.330 -16.802 1.00 8.62 32 LEU F CA 1
ATOM 2609 C C . LEU F 1 32 ? -7.750 16.762 -17.584 1.00 8.27 32 LEU F C 1
ATOM 2610 O O . LEU F 1 32 ? -7.296 17.904 -17.487 1.00 8.63 32 LEU F O 1
ATOM 2615 N N . ARG F 1 33 ? -7.239 15.850 -18.403 1.00 8.88 33 ARG F N 1
ATOM 2616 C CA . ARG F 1 33 ? -6.010 16.096 -19.142 1.00 8.52 33 ARG F CA 1
ATOM 2617 C C . ARG F 1 33 ? -6.086 17.223 -20.175 1.00 9.60 33 ARG F C 1
ATOM 2618 O O . ARG F 1 33 ? -5.041 17.684 -20.621 1.00 12.16 33 ARG F O 1
ATOM 2626 N N . ASN F 1 34 ? -7.283 17.678 -20.541 1.00 11.00 34 ASN F N 1
ATOM 2627 C CA . ASN F 1 34 ? -7.377 18.784 -21.502 1.00 12.14 34 ASN F CA 1
ATOM 2628 C C . ASN F 1 34 ? -7.534 20.156 -20.841 1.00 15.10 34 ASN F C 1
ATOM 2629 O O . ASN F 1 34 ? -7.488 21.197 -21.513 1.00 14.93 34 ASN F O 1
ATOM 2634 N N . GLY F 1 35 ? -7.703 20.175 -19.529 1.00 11.00 35 GLY F N 1
ATOM 2635 C CA . GLY F 1 35 ? -7.877 21.433 -18.836 1.00 12.40 35 GLY F CA 1
ATOM 2636 C C . GLY F 1 35 ? -9.265 21.645 -18.266 1.00 11.32 35 GLY F C 1
ATOM 2637 O O . GLY F 1 35 ? -9.465 22.551 -17.467 1.00 13.54 35 GLY F O 1
ATOM 2638 N N . GLU F 1 36 ? -10.227 20.822 -18.643 1.00 10.25 36 GLU F N 1
ATOM 2639 C CA A GLU F 1 36 ? -11.551 20.906 -18.033 0.64 11.16 36 GLU F CA 1
ATOM 2640 C CA B GLU F 1 36 ? -11.546 20.931 -18.035 0.36 11.25 36 GLU F CA 1
ATOM 2641 C C . GLU F 1 36 ? -11.506 20.412 -16.599 1.00 11.14 36 GLU F C 1
ATOM 2642 O O . GLU F 1 36 ? -1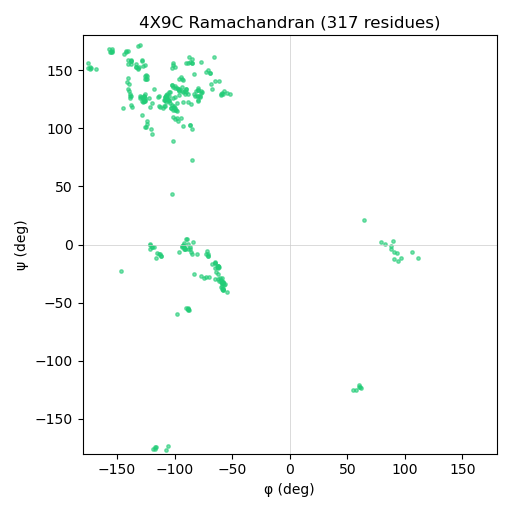0.672 19.563 -16.250 1.00 10.09 36 GLU F O 1
ATOM 2653 N N . VAL F 1 37 ? -12.395 20.941 -15.768 1.00 10.13 37 VAL F N 1
ATOM 2654 C CA . VAL F 1 37 ? -12.528 20.486 -14.385 1.00 9.81 37 VAL F CA 1
ATOM 2655 C C . VAL F 1 37 ? -13.974 20.095 -14.147 1.00 11.89 37 VAL F C 1
ATOM 2656 O O . VAL F 1 37 ? -14.887 20.886 -14.418 1.00 13.09 37 VAL F O 1
ATOM 2660 N N . LEU F 1 38 ? -14.191 18.870 -13.675 1.00 9.27 38 LEU F N 1
ATOM 2661 C CA . LEU F 1 38 ? -15.537 18.401 -13.344 1.00 9.66 38 LEU F CA 1
ATOM 2662 C C . LEU F 1 38 ? -15.781 18.492 -11.842 1.00 10.47 38 LEU F C 1
ATOM 2663 O O . LEU F 1 38 ? -15.013 17.932 -11.062 1.00 11.13 38 LEU F O 1
ATOM 2668 N N . ASP F 1 39 ? -16.868 19.156 -11.435 1.00 12.00 39 ASP F N 1
ATOM 2669 C CA . ASP F 1 39 ? -17.358 19.079 -10.051 1.00 13.66 39 ASP F CA 1
ATOM 2670 C C . ASP F 1 39 ? -18.265 17.859 -9.978 1.00 12.42 39 ASP F C 1
ATOM 2671 O O . ASP F 1 39 ? -19.399 17.905 -10.452 1.00 15.88 39 ASP F O 1
ATOM 2676 N N . ALA F 1 40 ? -17.765 16.769 -9.412 1.00 11.06 40 ALA F N 1
ATOM 2677 C CA . ALA F 1 40 ? -18.327 15.453 -9.686 1.00 10.22 40 ALA F CA 1
ATOM 2678 C C . ALA F 1 40 ? -18.624 14.655 -8.435 1.00 9.84 40 ALA F C 1
ATOM 2679 O O . ALA F 1 40 ? -17.744 14.467 -7.594 1.00 11.38 40 ALA F O 1
ATOM 2681 N N . GLU F 1 41 ? -19.850 14.156 -8.318 1.00 10.13 41 GLU F N 1
ATOM 2682 C CA . GLU F 1 41 ? -20.160 13.207 -7.268 1.00 10.89 41 GLU F CA 1
ATOM 2683 C C . GLU F 1 41 ? -19.801 11.817 -7.772 1.00 11.37 41 GLU F C 1
ATOM 2684 O O . GLU F 1 41 ? -20.320 11.388 -8.801 1.00 12.15 41 GLU F O 1
ATOM 2690 N N . VAL F 1 42 ? -18.912 11.122 -7.074 1.00 10.55 42 VAL F N 1
ATOM 2691 C CA . VAL F 1 42 ? -18.470 9.799 -7.512 1.00 11.64 42 VAL F CA 1
ATOM 2692 C C . VAL F 1 42 ? -19.514 8.757 -7.125 1.00 12.15 42 VAL F C 1
ATOM 2693 O O . VAL F 1 42 ? -19.883 8.645 -5.943 1.00 12.89 42 VAL F O 1
ATOM 2697 N N . THR F 1 43 ? -19.990 8.003 -8.115 1.00 11.73 43 THR F N 1
ATOM 2698 C CA . THR F 1 43 ? -21.031 7.007 -7.885 1.00 13.60 43 THR F CA 1
ATOM 2699 C C . THR F 1 43 ? -20.541 5.576 -8.103 1.00 15.54 43 THR F C 1
ATOM 2700 O O . THR F 1 43 ? -21.253 4.621 -7.798 1.00 17.33 43 THR F O 1
ATOM 2704 N N . GLY F 1 44 ? -19.330 5.418 -8.625 1.00 11.76 44 GLY F N 1
ATOM 2705 C CA . GLY F 1 44 ? -18.760 4.097 -8.825 1.00 12.29 44 GLY F CA 1
ATOM 2706 C C . GLY F 1 44 ? -17.327 4.204 -9.289 1.00 11.34 44 GLY F C 1
ATOM 2707 O O . GLY F 1 44 ? -16.967 5.180 -9.942 1.00 12.12 44 GLY F O 1
ATOM 2708 N N . VAL F 1 45 ? -16.516 3.204 -8.962 1.00 10.96 45 VAL F N 1
ATOM 2709 C CA . VAL F 1 45 ? -15.108 3.179 -9.351 1.00 11.13 45 VAL F CA 1
ATOM 2710 C C . VAL F 1 45 ? -14.737 1.768 -9.787 1.00 12.66 45 VAL F C 1
ATOM 2711 O O . VAL F 1 45 ? -14.974 0.813 -9.048 1.00 15.24 45 VAL F O 1
ATOM 2715 N N . SER F 1 46 ? -14.183 1.632 -10.986 1.00 11.50 46 SER F N 1
ATOM 2716 C CA . SER F 1 46 ? -13.660 0.346 -11.439 1.00 11.04 46 SER F CA 1
ATOM 2717 C C . SER F 1 46 ? -12.161 0.478 -11.639 1.00 11.89 46 SER F C 1
ATOM 2718 O O . SER F 1 46 ? -11.585 1.521 -11.328 1.00 12.82 46 SER F O 1
ATOM 2721 N N . ASN F 1 47 ? -11.517 -0.555 -12.161 1.00 11.67 47 ASN F N 1
ATOM 2722 C CA . ASN F 1 47 ? -10.071 -0.472 -12.333 1.00 13.84 47 ASN F CA 1
ATOM 2723 C C . ASN F 1 47 ? -9.680 0.705 -13.218 1.00 12.65 47 ASN F C 1
ATOM 2724 O O . ASN F 1 47 ? -8.703 1.395 -12.940 1.00 13.95 47 ASN F O 1
ATOM 2729 N N . TYR F 1 48 ? -10.464 0.954 -14.261 1.00 11.02 48 TYR F N 1
ATOM 2730 C CA . TYR F 1 48 ? -10.081 1.947 -15.259 1.00 12.45 48 TYR F CA 1
ATOM 2731 C C . TYR F 1 48 ? -11.042 3.115 -15.439 1.00 9.10 48 TYR F C 1
ATOM 2732 O O . TYR F 1 48 ? -10.757 4.005 -16.237 1.00 10.34 48 TYR F O 1
ATOM 2741 N N . GLU F 1 49 ? -12.154 3.109 -14.702 1.00 9.41 49 GLU F N 1
ATOM 2742 C CA . GLU F 1 49 ? -13.226 4.091 -14.876 1.00 8.86 49 GLU F CA 1
ATOM 2743 C C . GLU F 1 49 ? -13.656 4.690 -13.549 1.00 9.13 49 GLU F C 1
ATOM 2744 O O . GLU F 1 49 ? -13.587 4.044 -12.503 1.00 10.09 49 GLU F O 1
ATOM 2750 N N . ILE F 1 50 ? -14.137 5.924 -13.616 1.00 9.42 50 ILE F N 1
ATOM 2751 C CA . ILE F 1 50 ? -14.823 6.536 -12.486 1.00 9.79 50 ILE F CA 1
ATOM 2752 C C . ILE F 1 50 ? -16.166 7.048 -12.989 1.00 9.42 50 ILE F C 1
ATOM 2753 O O . ILE F 1 50 ? -16.243 7.821 -13.950 1.00 10.57 50 ILE F O 1
ATOM 2758 N N . MET F 1 51 ? -17.235 6.564 -12.359 1.00 9.78 51 MET F N 1
ATOM 2759 C CA . MET F 1 51 ? -18.591 6.981 -12.688 1.00 9.51 51 MET F CA 1
ATOM 2760 C C . MET F 1 51 ? -18.969 8.171 -11.841 1.00 10.26 51 MET F C 1
ATOM 2761 O O . MET F 1 51 ? -18.754 8.168 -10.630 1.00 11.31 51 MET F O 1
ATOM 2766 N N . VAL F 1 52 ? -19.496 9.201 -12.478 1.00 9.73 52 VAL F N 1
ATOM 2767 C CA . VAL F 1 52 ? -19.831 10.407 -11.739 1.00 11.26 52 VAL F CA 1
ATOM 2768 C C . VAL F 1 52 ? -21.167 11.002 -12.153 1.00 11.57 52 VAL F C 1
ATOM 2769 O O . VAL F 1 52 ? -21.688 10.769 -13.249 1.00 11.47 52 VAL F O 1
ATOM 2773 N N . LYS F 1 53 ? -21.711 11.784 -11.235 1.00 10.58 53 LYS F N 1
ATOM 2774 C CA . LYS F 1 53 ? -22.823 12.666 -11.513 1.00 10.71 53 LYS F CA 1
ATOM 2775 C C . LYS F 1 53 ? -22.311 14.101 -11.491 1.00 11.74 53 LYS F C 1
ATOM 2776 O O . LYS F 1 53 ? -21.690 14.529 -10.513 1.00 12.41 53 LYS F O 1
ATOM 2782 N N . VAL F 1 54 ? -22.533 14.838 -12.568 1.00 12.65 54 VAL F N 1
ATOM 2783 C CA . VAL F 1 54 ? -22.165 16.246 -12.639 1.00 12.98 54 VAL F CA 1
ATOM 2784 C C . VAL F 1 54 ? -23.453 17.003 -12.890 1.00 16.90 54 VAL F C 1
ATOM 2785 O O . VAL F 1 54 ? -23.950 17.048 -14.018 1.00 16.46 54 VAL F O 1
ATOM 2789 N N . GLY F 1 55 ? -24.026 17.560 -11.829 1.00 21.03 55 GLY F N 1
ATOM 2790 C CA . GLY F 1 55 ? -25.358 18.128 -11.932 1.00 21.57 55 GLY F CA 1
ATOM 2791 C C . GLY F 1 55 ? -26.339 17.038 -12.309 1.00 16.98 55 GLY F C 1
ATOM 2792 O O . GLY F 1 55 ? -26.420 16.011 -11.637 1.00 24.33 55 GLY F O 1
ATOM 2793 N N . ASP F 1 56 ? -27.065 17.243 -13.408 1.00 19.59 56 ASP F N 1
ATOM 2794 C CA A ASP F 1 56 ? -28.044 16.257 -13.853 0.50 21.90 56 ASP F CA 1
ATOM 2795 C CA B ASP F 1 56 ? -28.054 16.284 -13.883 0.50 21.92 56 ASP F CA 1
ATOM 2796 C C . ASP F 1 56 ? -27.479 15.342 -14.937 1.00 21.55 56 ASP F C 1
ATOM 2797 O O . ASP F 1 56 ? -28.219 14.598 -15.584 1.00 26.41 56 ASP F O 1
ATOM 2806 N N . ARG F 1 57 ? -26.165 15.390 -15.124 1.00 17.35 57 ARG F N 1
ATOM 2807 C CA . ARG F 1 57 ? -25.509 14.543 -16.120 1.00 15.02 57 ARG F CA 1
ATOM 2808 C C . ARG F 1 57 ? -24.814 13.355 -15.479 1.00 15.15 57 ARG F C 1
ATOM 2809 O O . ARG F 1 57 ? -24.165 13.487 -14.445 1.00 16.78 57 ARG F O 1
ATOM 2817 N N . ASN F 1 58 ? -24.947 12.188 -16.091 1.00 13.34 58 ASN F N 1
ATOM 2818 C CA . ASN F 1 58 ? -24.179 11.033 -15.663 1.00 12.75 58 ASN F CA 1
ATOM 2819 C C . ASN F 1 58 ? -23.057 10.786 -16.663 1.00 11.91 58 ASN F C 1
ATOM 2820 O O . ASN F 1 58 ? -23.293 10.742 -17.877 1.00 12.42 58 ASN F O 1
ATOM 2825 N N . LEU F 1 59 ? -21.831 10.684 -16.146 1.00 10.15 59 LEU F N 1
ATOM 2826 C CA . LEU F 1 59 ? -20.649 10.475 -16.987 1.00 10.48 59 LEU F CA 1
ATOM 2827 C C . LEU F 1 59 ? -19.883 9.236 -16.574 1.00 10.20 59 LEU F C 1
ATOM 2828 O O . LEU F 1 59 ? -19.802 8.881 -15.388 1.00 11.40 59 LEU F O 1
ATOM 2833 N N . LEU F 1 60 ? -19.327 8.571 -17.582 1.00 9.52 60 LEU F N 1
ATOM 2834 C CA . LEU F 1 60 ? -18.275 7.591 -17.392 1.00 10.54 60 LEU F CA 1
ATOM 2835 C C . LEU F 1 60 ? -16.971 8.302 -17.731 1.00 8.09 60 LEU F C 1
ATOM 2836 O O . LEU F 1 60 ? -16.771 8.744 -18.872 1.00 9.62 60 LEU F O 1
ATOM 2841 N N . VAL F 1 61 ? -16.091 8.426 -16.744 1.00 7.96 61 VAL F N 1
ATOM 2842 C CA . VAL F 1 61 ? -14.809 9.105 -16.945 1.00 8.28 61 VAL F CA 1
ATOM 2843 C C . VAL F 1 61 ? -13.695 8.073 -16.933 1.00 8.53 61 VAL F C 1
ATOM 2844 O O . VAL F 1 61 ? -13.579 7.277 -15.999 1.00 9.44 61 VAL F O 1
ATOM 2848 N N . PHE F 1 62 ? -12.868 8.075 -17.973 1.00 8.42 62 PHE F N 1
ATOM 2849 C CA . PHE F 1 62 ? -11.740 7.143 -17.973 1.00 8.60 62 PHE F CA 1
ATOM 2850 C C . PHE F 1 62 ? -10.606 7.690 -17.117 1.00 6.95 62 PHE F C 1
ATOM 2851 O O . PHE F 1 62 ? -10.245 8.868 -17.232 1.00 8.85 62 PHE F O 1
ATOM 2859 N N . LYS F 1 63 ? -10.047 6.850 -16.245 1.00 7.48 63 LYS F N 1
ATOM 2860 C CA . LYS F 1 63 ? -8.958 7.323 -15.391 1.00 7.31 63 LYS F CA 1
ATOM 2861 C C . LYS F 1 63 ? -7.776 7.832 -16.211 1.00 8.36 63 LYS F C 1
ATOM 2862 O O . LYS F 1 63 ? -7.122 8.787 -15.790 1.00 8.59 63 LYS F O 1
ATOM 2868 N N . HIS F 1 64 ? -7.530 7.251 -17.394 1.00 7.50 64 HIS F N 1
ATOM 2869 C CA . HIS F 1 64 ? -6.402 7.703 -18.217 1.00 7.45 64 HIS F CA 1
ATOM 2870 C C . HIS F 1 64 ? -6.532 9.147 -18.664 1.00 7.66 64 HIS F C 1
ATOM 2871 O O . HIS F 1 64 ? -5.532 9.766 -19.029 1.00 9.38 64 HIS F O 1
ATOM 2878 N N . ALA F 1 65 ? -7.756 9.682 -18.609 1.00 7.50 65 ALA F N 1
ATOM 2879 C CA . ALA F 1 65 ? -8.028 11.068 -18.998 1.00 7.46 65 ALA F CA 1
ATOM 2880 C C . ALA F 1 65 ? -7.953 12.038 -17.826 1.00 7.83 65 ALA F C 1
ATOM 2881 O O . ALA F 1 65 ? -8.164 13.239 -18.008 1.00 9.68 65 ALA F O 1
ATOM 2883 N N . ILE F 1 66 ? -7.673 11.523 -16.633 1.00 7.45 66 ILE F N 1
ATOM 2884 C CA . ILE F 1 66 ? -7.597 12.346 -15.438 1.00 6.86 66 ILE F CA 1
ATOM 2885 C C . ILE F 1 66 ? -6.142 12.613 -15.096 1.00 7.82 66 ILE F C 1
ATOM 2886 O O . ILE F 1 66 ? -5.312 11.697 -15.118 1.00 8.68 66 ILE F O 1
ATOM 2891 N N . ASP F 1 67 ? -5.827 13.856 -14.763 1.00 7.77 67 ASP F N 1
ATOM 2892 C CA . ASP F 1 67 ? -4.504 14.181 -14.246 1.00 6.85 67 ASP F CA 1
ATOM 2893 C C . ASP F 1 67 ? -4.468 14.012 -12.725 1.00 8.05 67 ASP F C 1
ATOM 2894 O O . ASP F 1 67 ? -3.627 13.267 -12.190 1.00 7.87 67 ASP F O 1
ATOM 2899 N N . TYR F 1 68 ? -5.376 14.692 -12.026 1.00 7.53 68 TYR F N 1
ATOM 2900 C CA . TYR F 1 68 ? -5.505 14.490 -10.590 1.00 7.66 68 TYR F CA 1
ATOM 2901 C C . TYR F 1 68 ? -6.909 14.831 -10.130 1.00 8.06 68 TYR F C 1
ATOM 2902 O O . TYR F 1 68 ? -7.710 15.423 -10.871 1.00 7.82 68 TYR F O 1
ATOM 2911 N N . ILE F 1 69 ? -7.186 14.438 -8.895 1.00 7.78 69 ILE F N 1
ATOM 2912 C CA . ILE F 1 69 ? -8.496 14.619 -8.276 1.00 7.15 69 ILE F CA 1
ATOM 2913 C C . ILE F 1 69 ? -8.314 15.317 -6.936 1.00 7.84 69 ILE F C 1
ATOM 2914 O O . ILE F 1 69 ? -7.528 14.865 -6.100 1.00 8.74 69 ILE F O 1
ATOM 2919 N N . GLU F 1 70 ? -9.014 16.429 -6.740 1.00 8.08 70 GLU F N 1
ATOM 2920 C CA . GLU F 1 70 ? -9.023 17.076 -5.432 1.00 9.36 70 GLU F CA 1
ATOM 2921 C C . GLU F 1 70 ? -10.252 16.624 -4.656 1.00 8.81 70 GLU F C 1
ATOM 2922 O O . GLU F 1 70 ? -11.372 16.643 -5.187 1.00 10.19 70 GLU F O 1
ATOM 2928 N N . TYR F 1 71 ? -10.057 16.241 -3.400 1.00 10.09 71 TYR F N 1
ATOM 2929 C CA . TYR F 1 71 ? -11.174 15.746 -2.596 1.00 9.67 71 TYR F CA 1
ATOM 2930 C C . TYR F 1 71 ? -11.128 16.334 -1.204 1.00 13.90 71 TYR F C 1
ATOM 2931 O O . TYR F 1 71 ? -10.125 16.959 -0.826 1.00 15.75 71 TYR F O 1
#

Sequence (345 aa):
PNFEYARRLNGKKKVKKIFLRNGEVLDDAEVTGVSNYEIMVKVGDRNLLVFKHAIDYIEYIPNFEEYARRRLNGKKVKIFLRNGEVLDDAEVTGVSNYEIMVKVGDRNLLVFKHAIDYIEYIPNFEYARRLNGKKVKIFLRNGEVLDAEVTGVSNYEIMVKVGDDRNLLLVFKHAIDYIEYKVIPNFEYARRLNGKKVKKIFLRNGEVLDAEVTGVSNYEIMVKVGDRNLLVFKHAIDYIEYNFEYARRRLNGKKKVKIFLRNGEVLDDAEVTGVSNYEIMVKKVGDDRNLLVFKHAIDYIEYNFEYARRLNGKKVKIFLRNGEEVLDAEVTGVSNYEIMVKVGDDRNLLVFKHAIDYIEY

Nearest PDB structures (foldseek):
  5dy9-assembly1_F  TM=9.976E-01  e=6.055E-10  Methanocaldococcus jannaschii DSM 2661
  4x9c-assembly1_C  TM=9.934E-01  e=6.804E-10  Methanocaldococcus jannaschii
  4noy-assembly1_A  TM=9.444E-01  e=8.639E-04  Listeria monocytogenes
  4noy-assembly1_D-2  TM=8.720E-01  e=6.088E-04  Listeria monocytogenes
  1kq1-assembly1_A  TM=8.773E-01  e=1.844E-03  Staphylococcus aureus

Foldseek 3Di:
DDDDPVQVQAQHFKWWQFPVRDIARWGFHGDDPFWTWTDGPPDTDIHGPVGTDDMGD/DPPDDCVQVQAQHFKWWQFQVRDIARWGWHDDDSFWTWTDGPPDTDIHGPVGTDDMGD/DDPDDPVQVQAQHFKWWQFPVRDTARWGFHDDDPFWTWTDGPPDTDTGGPVGTDDMGD/DPDPPDDDVQVQAQHFKWWQFPVGDIARWGWHGDDPFWTWTDGPNDTDIHGPVGTDDMGD/DDDPVQVQQQPFKWWQFPVRDIARWHFHDDDPFWTWTQGPNDTDIHGPVGTDDMGD/DDDPVQVQQQPFKWFQFPVGDIARWHFHDDDPFWTWTDGPPDTDIHGPVGTDDMGD

Secondary structure (DSSP, 8-state):
----SGGGGTT-EEEEEETTS-EEEEEEEEE-SSEEEEEETTEEEEEEGGGEEEEE-/-TT--SGGGGTT-EEEEEETTS-EEEEEEEEE-SSEEEEEETTEEEEEEGGGEEEEE-/--S--GGGGGTT-EEEEEETTS-EEEEEEEEE-SSEEEEEETTEEEEEEGGGEEEEE-/---TTS-SGGGGTT-EEEEEETTS-EEEEEEEEE-SSEEEEEETTEEEEEEGGGEEEEE-/---SGGGGTT-EEEEEETTS-EEEEEEEEE-SSEEEEEETTEEEEEEGGGEEEEE-/---SGGGGTT-EEEEEETTS-EEEEEEEEE-SSEEEEEETTEEEEEEGGGEEEEE-

CATH classification: 2.30.30.100

Solvent-accessible surface area: 16828 Å² total; per-residue (Å²): 160,131,88,24,43,0,150,146,4,83,55,91,172,4,76,0,37,5,64,78,62,67,68,7,97,5,96,2,76,1,23,9,96,160,2,0,12,1,76,27,64,128,73,53,0,0,0,4,16,51,0,0,6,12,0,31,97,172,122,63,64,16,43,0,95,149,7,73,62,103,148,5,96,0,38,5,65,70,64,78,72,11,98,2,63,2,68,3,21,14,40,139,5,1,14,2,100,24,73,141,72,49,0,0,0,5,16,51,0,0,3,7,0,38,104,109,101,130,94,26,38,0,82,162,10,78,53,116,140,6,104,0,36,5,65,70,63,77,76,10,106,1,58,1,79,3,8,0,46,148,4,2,14,2,75,25,66,130,75,52,0,0,0,4,16,51,0,0,1,5,0,39,108,232,124,108,102,75,106,35,24,0,112,154,4,82,56,90,148,10,78,0,36,4,59,96,60,80,58,6,98,5,51,1,67,1,16,2,62,153,3,0,13,1,92,24,70,152,81,57,0,0,0,5,15,51,0,0,1,7,0,42,102,172,102,24,39,0,100,154,9,81,55,114,135,4,102,0,48,4,58,79,67,58,76,5,73,0,77,1,82,2,16,4,72,154,3,1,9,3,72,24,67,125,72,50,0,0,0,5,14,53,0,0,4,20,0,41,114,177,111,23,37,0,108,146,7,81,57,112,150,5,98,0,43,6,58,85,61,74,69,12,80,0,67,1,78,2,16,2,47,162,3,0,15,2,88,26,50,149,86,66,0,0,0,6,14,51,0,0,2,6,0,39,104

Radius of gyration: 20.63 Å; Cα contacts (8 Å, |Δi|>4): 905; chains: 6; bounding box: 54×39×56 Å